Protein AF-A0A8S0UG63-F1 (afdb_monomer_lite)

InterPro domains:
  IPR001371 Glycoside hydrolase, family 14B, plant [PR00842] (146-155)
  IPR001371 Glycoside hydrolase, family 14B, plant [PR00842] (302-312)
  IPR001554 Glycoside hydrolase, family 14 [PF01373] (68-333)
  IPR001554 Glycoside hydrolase, family 14 [PR00750] (48-62)
  IPR001554 Glycoside hydrolase, family 14 [PR00750] (228-247)
  IPR001554 Glycoside hydrolase, family 14 [PR00750] (264-280)
  IPR001554 Glycoside hydrolase, family 14 [PR00750] (281-292)
  IPR001554 Glycoside hydrolase, family 14 [PR00750] (299-322)
  IPR001554 Glycoside hydrolase, family 14 [PTHR31352] (7-323)
  IPR017853 Glycoside hydrolase superfamily [SSF51445] (10-324)
  IPR018238 Glycoside hydrolase, family 14, conserved site [PS00506] (74-82)
  IPR018238 Glycoside hydrolase, family 14, conserved site [PS00679] (156-166)

Radius of gyration: 21.29 Å; chains: 1; bounding box: 76×43×54 Å

Secondary structure (DSSP, 8-state):
---------GGG----EEEPPTTSS-TTS----HHHHHHHHHHHHHTT--EEE---BHHHHTTTSS-SB-SB-S-BSSSTT--S-BPSPHHHHHHHHH-GGGEEE-TT--EEEEEE-GGGTTSTTBTTB-HHHHHB-S----SSTTS--EEEE--SGGGBSS---S-GGGT--TT------B-SHHHHHHHHHHHHHTT-TT--S-SSS--TT--GGGSTTTSTT-GGGSHHHHHHHHHHHHHHHHHHHHHHHHHHHHTTTSS-EEEEEE----TTTTSTT-HHHHHHT---BTTB-SSHHHHHHHHHTT-EEEE--TT--GGGSPTT--TTHHHHS-S--

Organism: NCBI:txid158383

Sequence (341 aa):
MASKTGSTNIANYVPLYVMLQLGVVTRENQFPDQEKLEKQLEVLKASGVDGVMVDVWWGIVEAKGPEQAIMSFHQCGGNVGDAVYIPIPDWVLAVGEEDPDIFYTNRSGTRDKEYLSLGVDNLPLIGGRTAVQSKYVRHFESGKPGTVVDIEVGLGPAGELRYPSYPETQGWVFPGIGEFQCYDNYLRLDFKVAATKAGHPEWDLPDDAGTYNDNPEKTGFFKSNGTYQTEKGKFFLTWYSNKLIYHGDQILEEANKVFLGCKVKIAAKVSGIHWWYKDESHASELTSGYYNLVGRDGYRPIARMLSRHYGTLNFKCLEMRDSVCIKGQDPQHHYEHPIIG

Structure (mmCIF, N/CA/C/O backbone):
data_AF-A0A8S0UG63-F1
#
_entry.id   AF-A0A8S0UG63-F1
#
loop_
_atom_site.group_PDB
_atom_site.id
_atom_site.type_symbol
_atom_site.label_atom_id
_atom_site.label_alt_id
_atom_site.label_comp_id
_atom_site.label_asym_id
_atom_site.label_entity_id
_atom_site.label_seq_id
_atom_site.pdbx_PDB_ins_code
_atom_site.Cartn_x
_atom_site.Cartn_y
_atom_site.Cartn_z
_atom_site.occupancy
_atom_site.B_iso_or_equiv
_atom_site.auth_seq_id
_atom_site.auth_comp_id
_atom_site.auth_asym_id
_atom_site.auth_atom_id
_atom_site.pdbx_PDB_model_num
ATOM 1 N N . MET A 1 1 ? -52.362 -26.660 6.528 1.00 38.19 1 MET A N 1
ATOM 2 C CA . MET A 1 1 ? -51.388 -25.549 6.531 1.00 38.19 1 MET A CA 1
ATOM 3 C C . MET A 1 1 ? -50.089 -26.091 7.102 1.00 38.19 1 MET A C 1
ATOM 5 O O . MET A 1 1 ? -50.047 -26.377 8.288 1.00 38.19 1 MET A O 1
ATOM 9 N N . ALA A 1 2 ? -49.089 -26.362 6.263 1.00 36.44 2 ALA A N 1
ATOM 10 C CA . ALA A 1 2 ? -47.790 -26.834 6.736 1.00 36.44 2 ALA A CA 1
ATOM 11 C C . ALA A 1 2 ? -46.954 -25.620 7.163 1.00 36.44 2 ALA A C 1
ATOM 13 O O . ALA A 1 2 ? -46.688 -24.738 6.345 1.00 36.44 2 ALA A O 1
ATOM 14 N N . SER A 1 3 ? -46.576 -25.558 8.440 1.00 43.59 3 SER A N 1
ATOM 15 C CA . SER A 1 3 ? -45.641 -24.563 8.957 1.00 43.59 3 SER A CA 1
ATOM 16 C C . SER A 1 3 ? -44.263 -24.809 8.344 1.00 43.59 3 SER A C 1
ATOM 18 O O . SER A 1 3 ? -43.582 -25.772 8.694 1.00 43.59 3 SER A O 1
ATOM 20 N N . LYS A 1 4 ? -43.829 -23.939 7.428 1.00 46.75 4 LYS A N 1
ATOM 21 C CA . LYS A 1 4 ? -42.419 -23.863 7.031 1.00 46.75 4 LYS A CA 1
ATOM 22 C C . LYS A 1 4 ? -41.640 -23.169 8.149 1.00 46.75 4 LYS A C 1
ATOM 24 O O . LYS A 1 4 ? -41.304 -21.997 8.042 1.00 46.75 4 LYS A O 1
ATOM 29 N N . THR A 1 5 ? -41.348 -23.888 9.226 1.00 52.44 5 THR A N 1
ATOM 30 C CA . THR A 1 5 ? -40.246 -23.528 10.123 1.00 52.44 5 THR A CA 1
ATOM 31 C C . THR A 1 5 ? -38.957 -23.980 9.445 1.00 52.44 5 THR A C 1
ATOM 33 O O . THR A 1 5 ? -38.421 -25.044 9.742 1.00 52.44 5 THR A O 1
ATOM 36 N N . GLY A 1 6 ? -38.510 -23.223 8.441 1.00 52.66 6 GLY A N 1
ATOM 37 C CA . GLY A 1 6 ? -37.174 -23.407 7.892 1.00 52.66 6 GLY A CA 1
ATOM 38 C C . GLY A 1 6 ? -36.182 -22.923 8.938 1.00 52.66 6 GLY A C 1
ATOM 39 O O . GLY A 1 6 ? -36.035 -21.717 9.104 1.00 52.66 6 GLY A O 1
ATOM 40 N N . SER A 1 7 ? -35.542 -23.834 9.675 1.00 59.16 7 SER A N 1
ATOM 41 C CA . SER A 1 7 ? -34.384 -23.459 10.481 1.00 59.16 7 SER A CA 1
ATOM 42 C C . SER A 1 7 ? -33.297 -23.009 9.510 1.00 59.16 7 SER A C 1
ATOM 44 O O . SER A 1 7 ? -32.717 -23.831 8.795 1.00 59.16 7 SER A O 1
ATOM 46 N N . THR A 1 8 ? -33.059 -21.707 9.422 1.00 63.75 8 THR A N 1
ATOM 47 C CA . THR A 1 8 ? -31.893 -21.170 8.731 1.00 63.75 8 THR A CA 1
ATOM 48 C C . THR A 1 8 ? -30.655 -21.788 9.370 1.00 63.75 8 THR A C 1
ATOM 50 O O . THR A 1 8 ? -30.453 -21.699 10.580 1.00 63.75 8 THR A O 1
ATOM 53 N N . ASN A 1 9 ? -29.864 -22.500 8.567 1.00 78.00 9 ASN A N 1
ATOM 54 C CA . ASN A 1 9 ? -28.628 -23.107 9.035 1.00 78.00 9 ASN A CA 1
ATOM 55 C C . ASN A 1 9 ? -27.686 -21.985 9.487 1.00 78.00 9 ASN A C 1
ATOM 57 O O . ASN A 1 9 ? -27.310 -21.146 8.670 1.00 78.00 9 ASN A O 1
ATOM 61 N N . ILE A 1 10 ? -27.306 -21.978 10.767 1.00 83.81 10 ILE A N 1
ATOM 62 C CA . ILE A 1 10 ? -26.379 -20.987 11.331 1.00 83.81 10 ILE A CA 1
ATOM 63 C C . ILE A 1 10 ? -25.029 -20.975 10.602 1.00 83.81 10 ILE A C 1
ATOM 65 O O . ILE A 1 10 ? -24.361 -19.951 10.577 1.00 83.81 10 ILE A O 1
ATOM 69 N N . ALA A 1 11 ? -24.658 -22.076 9.938 1.00 84.38 11 ALA A N 1
ATOM 70 C CA . ALA A 1 11 ? -23.458 -22.146 9.108 1.00 84.38 11 ALA A CA 1
ATOM 71 C C . ALA A 1 11 ? -23.493 -21.214 7.880 1.00 84.38 11 ALA A C 1
ATOM 73 O O . ALA A 1 11 ? -22.440 -20.905 7.338 1.00 84.38 11 ALA A O 1
ATOM 74 N N . ASN A 1 12 ? -24.676 -20.760 7.448 1.00 89.31 12 ASN A N 1
ATOM 75 C CA . ASN A 1 12 ? -24.825 -19.800 6.348 1.00 89.31 12 ASN A CA 1
ATOM 76 C C . ASN A 1 12 ? -24.825 -18.339 6.831 1.00 89.31 12 ASN A C 1
ATOM 78 O O . ASN A 1 12 ? -25.001 -17.432 6.020 1.00 89.31 12 ASN A O 1
ATOM 82 N N . TYR A 1 13 ? -24.706 -18.100 8.140 1.00 89.81 13 TYR A N 1
ATOM 83 C CA . TYR A 1 13 ? -24.657 -16.752 8.687 1.00 89.81 13 TYR A CA 1
ATOM 84 C C . TYR A 1 13 ? -23.322 -16.089 8.340 1.00 89.81 13 TYR A C 1
ATOM 86 O O . TYR A 1 13 ? -22.260 -16.632 8.645 1.00 89.81 13 TYR A O 1
ATOM 94 N N . VAL A 1 14 ? -23.384 -14.902 7.740 1.00 89.75 14 VAL A N 1
ATOM 95 C CA . VAL A 1 14 ? -22.216 -14.052 7.493 1.00 89.75 14 VAL A CA 1
ATOM 96 C C . VAL A 1 14 ? -22.370 -12.815 8.372 1.00 89.75 14 VAL A C 1
ATOM 98 O O . VAL A 1 14 ? -23.358 -12.099 8.196 1.00 89.75 14 VAL A O 1
ATOM 101 N N . PRO A 1 15 ? -21.454 -12.571 9.326 1.00 88.81 15 PRO A N 1
ATOM 102 C CA . PRO A 1 15 ? -21.574 -11.431 10.219 1.00 88.81 15 PRO A CA 1
ATOM 103 C C . PRO A 1 15 ? -21.407 -10.113 9.455 1.00 88.81 15 PRO A C 1
ATOM 105 O O . PRO A 1 15 ? -20.564 -10.001 8.563 1.00 88.81 15 PRO A O 1
ATOM 108 N N . LEU A 1 16 ? -22.204 -9.114 9.828 1.00 89.62 16 LEU A N 1
ATOM 109 C CA . LEU A 1 16 ? -22.204 -7.778 9.248 1.00 89.62 16 LEU A CA 1
ATOM 110 C C . LEU A 1 16 ? -21.667 -6.766 10.262 1.00 89.62 16 LEU A C 1
ATOM 112 O O . LEU A 1 16 ? -22.238 -6.573 11.337 1.00 89.62 16 LEU A O 1
ATOM 116 N N . TYR A 1 17 ? -20.599 -6.073 9.875 1.00 88.19 17 TYR A N 1
ATOM 117 C CA . TYR A 1 17 ? -19.984 -4.998 10.650 1.00 88.19 17 TYR A CA 1
ATOM 118 C C . TYR A 1 17 ? -20.132 -3.664 9.918 1.00 88.19 17 TYR A C 1
ATOM 120 O O . TYR A 1 17 ? -20.158 -3.625 8.689 1.00 88.19 17 TYR A O 1
ATOM 128 N N . VAL A 1 18 ? -20.211 -2.565 10.671 1.00 89.31 18 VAL A N 1
ATOM 129 C CA . VAL A 1 18 ? -20.314 -1.203 10.121 1.00 89.31 18 VAL A CA 1
ATOM 130 C C . VAL A 1 18 ? -19.099 -0.375 10.537 1.00 89.31 18 VAL A C 1
ATOM 132 O O . VAL A 1 18 ? -18.757 -0.325 11.717 1.00 89.31 18 VAL A O 1
ATOM 135 N N . MET A 1 19 ? -18.439 0.281 9.580 1.00 87.75 19 MET A N 1
ATOM 136 C CA . MET A 1 19 ? -17.362 1.229 9.885 1.00 87.75 19 MET A CA 1
ATOM 137 C C . MET A 1 19 ? -17.936 2.466 10.582 1.00 87.75 19 MET A C 1
ATOM 139 O O . MET A 1 19 ? -18.918 3.049 10.117 1.00 87.75 19 MET A O 1
ATOM 143 N N . LEU A 1 20 ? -17.332 2.865 11.701 1.00 90.06 20 LEU A N 1
ATOM 144 C CA . LEU A 1 20 ? -17.652 4.133 12.347 1.00 90.06 20 LEU A CA 1
ATOM 145 C C . LEU A 1 20 ? -17.188 5.310 11.485 1.00 90.06 20 LEU A C 1
ATOM 147 O O . LEU A 1 20 ? -16.321 5.184 10.623 1.00 90.06 20 LEU A O 1
ATOM 151 N N . GLN A 1 21 ? -17.773 6.479 11.737 1.00 87.50 21 GLN A N 1
ATOM 152 C CA . GLN A 1 21 ? -17.369 7.704 11.062 1.00 87.50 21 GLN A CA 1
ATOM 153 C C . GLN A 1 21 ? -15.899 8.036 11.376 1.00 87.50 21 GLN A C 1
ATOM 155 O O . GLN A 1 21 ? -15.480 7.996 12.537 1.00 87.50 21 GLN A O 1
ATOM 160 N N . LEU A 1 22 ? -15.139 8.427 10.348 1.00 85.19 22 LEU A N 1
ATOM 161 C CA . LEU A 1 22 ? -13.797 8.982 10.523 1.00 85.19 22 LEU A CA 1
ATOM 162 C C . LEU A 1 22 ? -13.838 10.182 11.481 1.00 85.19 22 LEU A C 1
ATOM 164 O O . LEU A 1 22 ? -14.720 11.037 11.384 1.00 85.19 22 LEU A O 1
ATOM 168 N N . GLY A 1 23 ? -12.880 10.244 12.407 1.00 84.94 23 GLY A N 1
ATOM 169 C CA . GLY A 1 23 ? -12.807 11.308 13.412 1.00 84.94 23 GLY A CA 1
ATOM 170 C C . GLY A 1 23 ? -13.775 11.164 14.590 1.00 84.94 23 GLY A C 1
ATOM 171 O O . GLY A 1 23 ? -13.974 12.138 15.311 1.00 84.94 23 GLY A O 1
ATOM 172 N N . VAL A 1 24 ? -14.357 9.974 14.819 1.00 89.44 24 VAL A N 1
ATOM 173 C CA . VAL A 1 24 ? -15.119 9.682 16.053 1.00 89.44 24 VAL A CA 1
ATOM 174 C C . VAL A 1 24 ? -14.309 10.005 17.316 1.00 89.44 24 VAL A C 1
ATOM 176 O O . VAL A 1 24 ? -14.855 10.517 18.288 1.00 89.44 24 VAL A O 1
ATOM 179 N N . VAL A 1 25 ? -12.993 9.779 17.267 1.00 89.25 25 VAL A N 1
ATOM 180 C CA . VAL A 1 25 ? -12.012 10.383 18.173 1.00 89.25 25 VAL A CA 1
ATOM 181 C C . VAL A 1 25 ? -11.251 11.445 17.382 1.00 89.25 25 VAL A C 1
ATOM 183 O O . VAL A 1 25 ? -10.757 11.165 16.287 1.00 89.25 25 VAL A O 1
ATOM 186 N N . THR A 1 26 ? -11.180 12.669 17.908 1.00 89.62 26 THR A N 1
ATOM 187 C CA . THR A 1 26 ? -10.515 13.791 17.228 1.00 89.62 26 THR A CA 1
ATOM 188 C C . THR A 1 26 ? -8.996 13.674 17.303 1.00 89.62 26 THR A C 1
ATOM 190 O O . THR A 1 26 ? -8.451 12.946 18.135 1.00 89.62 26 THR A O 1
ATOM 193 N N . ARG A 1 27 ? -8.294 14.462 16.479 1.00 87.31 27 ARG A N 1
ATOM 194 C CA . ARG A 1 27 ? -6.826 14.555 16.492 1.00 87.31 27 ARG A CA 1
ATOM 195 C C . ARG A 1 27 ? -6.266 14.900 17.879 1.00 87.31 27 ARG A C 1
ATOM 197 O O . ARG A 1 27 ? -5.204 14.417 18.251 1.00 87.31 27 ARG A O 1
ATOM 204 N N . GLU A 1 28 ? -6.993 15.688 18.667 1.00 88.75 28 GLU A N 1
ATOM 205 C CA . GLU A 1 28 ? -6.638 16.087 20.037 1.00 88.75 28 GLU A CA 1
ATOM 206 C C . GLU A 1 28 ? -6.956 15.002 21.085 1.00 88.75 28 GLU A C 1
ATOM 208 O O . GLU A 1 28 ? -6.957 15.275 22.291 1.00 88.75 28 GLU A O 1
ATOM 213 N N . ASN A 1 29 ? -7.240 13.776 20.632 1.00 89.25 29 ASN A N 1
ATOM 214 C CA . ASN A 1 29 ? -7.622 12.628 21.447 1.00 89.25 29 ASN A CA 1
ATOM 215 C C . ASN A 1 29 ? -8.858 12.908 22.323 1.00 89.25 29 ASN A C 1
ATOM 217 O O . ASN A 1 29 ? -8.898 12.570 23.507 1.00 89.25 29 ASN A O 1
ATOM 221 N N . GLN A 1 30 ? -9.853 13.591 21.750 1.00 91.88 30 GLN A N 1
ATOM 222 C CA . GLN A 1 30 ? -11.143 13.848 22.390 1.00 91.88 30 GLN A CA 1
ATOM 223 C C . GLN A 1 30 ? -12.218 12.960 21.772 1.00 91.88 30 GLN A C 1
ATOM 225 O O . GLN A 1 30 ? -12.196 12.708 20.570 1.00 91.88 30 GLN A O 1
ATOM 230 N N . PHE A 1 31 ? -13.193 12.536 22.577 1.00 92.06 31 PHE A N 1
ATOM 231 C CA . PHE A 1 31 ? -14.365 11.799 22.103 1.00 92.06 31 PHE A CA 1
ATOM 232 C C . PHE A 1 31 ? -15.627 12.676 22.228 1.00 92.06 31 PHE A C 1
ATOM 234 O O . PHE A 1 31 ? -16.321 12.608 23.251 1.00 92.06 31 PHE A O 1
ATOM 241 N N . PRO A 1 32 ? -15.881 13.563 21.244 1.00 90.62 32 PRO A N 1
ATOM 242 C CA . PRO A 1 32 ? -17.047 14.439 21.226 1.00 90.62 32 PRO A CA 1
ATOM 243 C C . PRO A 1 32 ? -18.321 13.674 20.844 1.00 90.62 32 PRO A C 1
ATOM 245 O O . PRO A 1 32 ? -18.273 12.525 20.416 1.00 90.62 32 PRO A O 1
ATOM 248 N N . ASP A 1 33 ? -19.474 14.335 20.982 1.00 91.25 33 ASP A N 1
ATOM 249 C CA . ASP A 1 33 ? -20.772 13.853 20.488 1.00 91.25 33 ASP A CA 1
ATOM 250 C C . ASP A 1 33 ? -21.158 12.428 20.947 1.00 91.25 33 ASP A C 1
ATOM 252 O O . ASP A 1 33 ? -21.834 11.691 20.226 1.00 91.25 33 ASP A O 1
ATOM 256 N N . GLN A 1 34 ? -20.776 12.043 22.171 1.00 93.88 34 GLN A N 1
ATOM 257 C CA . GLN A 1 34 ? -20.994 10.690 22.711 1.00 93.88 34 GLN A CA 1
ATOM 258 C C . GLN A 1 34 ? -22.466 10.267 22.649 1.00 93.88 34 GLN A C 1
ATOM 260 O O . GLN A 1 34 ? -22.766 9.175 22.178 1.00 93.88 34 GLN A O 1
ATOM 265 N N . GLU A 1 35 ? -23.390 11.161 23.016 1.00 94.56 35 GLU A N 1
ATOM 266 C CA . GLU A 1 35 ? -24.836 10.896 22.950 1.00 94.56 35 GLU A CA 1
ATOM 267 C C . GLU A 1 35 ? -25.332 10.631 21.522 1.00 94.56 35 GLU A C 1
ATOM 269 O O . GLU A 1 35 ? -26.274 9.867 21.304 1.00 94.56 35 GLU A O 1
ATOM 274 N N . LYS A 1 36 ? -24.736 11.294 20.523 1.00 93.88 36 LYS A N 1
ATOM 275 C CA . LYS A 1 36 ? -25.089 11.086 19.117 1.00 93.88 36 LYS A CA 1
ATOM 276 C C . LYS A 1 36 ? -24.598 9.719 18.660 1.00 93.88 36 LYS A C 1
ATOM 278 O O . LYS A 1 36 ? -25.367 9.003 18.019 1.00 93.88 36 LYS A O 1
ATOM 283 N N . LEU A 1 37 ? -23.355 9.359 18.994 1.00 94.25 37 LEU A N 1
ATOM 284 C CA . LEU A 1 37 ? -22.821 8.043 18.656 1.00 94.25 37 LEU A CA 1
ATOM 285 C C . LEU A 1 37 ? -23.614 6.938 19.357 1.00 94.25 37 LEU A C 1
ATOM 287 O O . LEU A 1 37 ? -23.971 5.961 18.712 1.00 94.25 37 LEU A O 1
ATOM 291 N N . GLU A 1 38 ? -23.952 7.103 20.635 1.00 95.62 38 GLU A N 1
ATOM 292 C CA . GLU A 1 38 ? -24.756 6.137 21.390 1.00 95.62 38 GLU A CA 1
ATOM 293 C C . GLU A 1 38 ? -26.095 5.864 20.693 1.00 95.62 38 GLU A C 1
ATOM 295 O O . GLU A 1 38 ? -26.404 4.713 20.388 1.00 95.62 38 GLU A O 1
ATOM 300 N N . LYS A 1 39 ? -26.822 6.916 20.293 1.00 95.81 39 LYS A N 1
ATOM 301 C CA . LYS A 1 39 ? -28.064 6.777 19.510 1.00 95.81 39 LYS A CA 1
ATOM 302 C C . LYS A 1 39 ? -27.843 6.059 18.177 1.00 95.81 39 LYS A C 1
ATOM 304 O O . LYS A 1 39 ? -28.667 5.243 17.773 1.00 95.81 39 LYS A O 1
ATOM 309 N N . GLN A 1 40 ? -26.748 6.345 17.471 1.00 94.94 40 GLN A N 1
ATOM 310 C CA . GLN A 1 40 ? -26.416 5.645 16.224 1.00 94.94 40 GLN A CA 1
ATOM 311 C C . GLN A 1 40 ? -26.134 4.155 16.474 1.00 94.94 40 GLN A C 1
ATOM 313 O O . GLN A 1 40 ? -26.630 3.308 15.731 1.00 94.94 40 GLN A O 1
ATOM 318 N N . LEU A 1 41 ? -25.398 3.822 17.536 1.00 94.88 41 LEU A N 1
ATOM 319 C CA . LEU A 1 41 ? -25.087 2.445 17.922 1.00 94.88 41 LEU A CA 1
ATOM 320 C C . LEU A 1 41 ? -26.340 1.669 18.349 1.00 94.88 41 LEU A C 1
ATOM 322 O O . LEU A 1 41 ? -26.480 0.504 17.980 1.00 94.88 41 LEU A O 1
ATOM 326 N N . GLU A 1 42 ? -27.276 2.302 19.060 1.00 96.00 42 GLU A N 1
ATOM 327 C CA . GLU A 1 42 ? -28.576 1.708 19.395 1.00 96.00 42 GLU A CA 1
ATOM 328 C C . GLU A 1 42 ? -29.371 1.342 18.136 1.00 96.00 42 GLU A C 1
ATOM 330 O O . GLU A 1 42 ? -29.908 0.236 18.038 1.00 96.00 42 GLU A O 1
ATOM 335 N N . VAL A 1 43 ? -29.395 2.232 17.137 1.00 96.56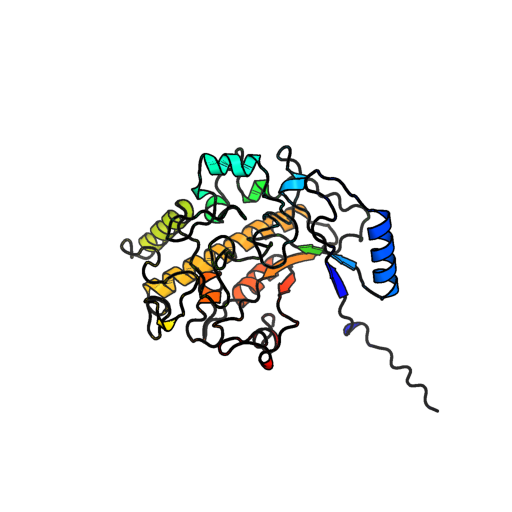 43 VAL A N 1
ATOM 336 C CA . VAL A 1 43 ? -30.053 1.978 15.845 1.00 96.56 43 VAL A CA 1
ATOM 337 C C . VAL A 1 43 ? -29.384 0.822 15.096 1.00 96.56 43 VAL A C 1
ATOM 339 O O . VAL A 1 43 ? -30.081 -0.066 14.595 1.00 96.56 43 VAL A O 1
ATOM 342 N N . LEU A 1 44 ? -28.048 0.786 15.042 1.00 94.50 44 LEU A N 1
ATOM 343 C CA . LEU A 1 44 ? -27.309 -0.321 14.421 1.00 94.50 44 LEU A CA 1
ATOM 344 C C . LEU A 1 44 ? -27.606 -1.646 15.130 1.00 94.50 44 LEU A C 1
ATOM 346 O O . LEU A 1 44 ? -27.901 -2.650 14.476 1.00 94.50 44 LEU A O 1
ATOM 350 N N . LYS A 1 45 ? -27.617 -1.639 16.467 1.00 93.19 45 LYS A N 1
ATOM 351 C CA . LYS A 1 45 ? -27.917 -2.827 17.265 1.00 93.19 45 LYS A CA 1
ATOM 352 C C . LYS A 1 45 ? -29.339 -3.329 17.027 1.00 93.19 45 LYS A C 1
ATOM 354 O O . LYS A 1 45 ? -29.533 -4.531 16.851 1.00 93.19 45 LYS A O 1
ATOM 359 N N . ALA A 1 46 ? -30.318 -2.426 16.984 1.00 95.56 46 ALA A N 1
ATOM 360 C CA . ALA A 1 46 ? -31.711 -2.756 16.687 1.00 95.56 46 ALA A CA 1
ATOM 361 C C . ALA A 1 46 ? -31.905 -3.296 15.258 1.00 95.56 46 ALA A C 1
ATOM 363 O O . ALA A 1 46 ? -32.831 -4.069 15.018 1.00 95.56 46 ALA A O 1
ATOM 364 N N . SER A 1 47 ? -31.016 -2.935 14.328 1.00 95.12 47 SER A N 1
ATOM 365 C CA . SER A 1 47 ? -31.035 -3.397 12.933 1.00 95.12 47 SER A CA 1
ATOM 366 C C . SER A 1 47 ? -30.390 -4.775 12.726 1.00 95.12 47 SER A C 1
ATOM 368 O O . SER A 1 47 ? -30.398 -5.286 11.610 1.00 95.12 47 SER A O 1
ATOM 370 N N . GLY A 1 48 ? -29.844 -5.391 13.782 1.00 93.50 48 GLY A N 1
ATOM 371 C CA . GLY A 1 48 ? -29.225 -6.717 13.717 1.00 93.50 48 GLY A CA 1
ATOM 372 C C . GLY A 1 48 ? -27.756 -6.724 13.284 1.00 93.50 48 GLY A C 1
ATOM 373 O O . GLY A 1 48 ? -27.250 -7.783 12.939 1.00 93.50 48 GLY A O 1
ATOM 374 N N . VAL A 1 49 ? -27.073 -5.574 13.311 1.00 92.81 49 VAL A N 1
ATOM 375 C CA . VAL A 1 49 ? -25.624 -5.483 13.058 1.00 92.81 49 VAL A CA 1
ATOM 376 C C . VAL A 1 49 ? -24.846 -6.210 14.167 1.00 92.81 49 VAL A C 1
ATOM 378 O O . VAL A 1 49 ? -25.164 -6.067 15.354 1.00 92.81 49 VAL A O 1
ATOM 381 N N . ASP A 1 50 ? -23.816 -6.975 13.791 1.00 91.06 50 ASP A N 1
ATOM 382 C CA . ASP A 1 50 ? -23.008 -7.777 14.721 1.00 91.06 50 ASP A CA 1
ATOM 383 C C . ASP A 1 50 ? -21.998 -6.938 15.507 1.00 91.06 50 ASP A C 1
ATOM 385 O O . ASP A 1 50 ? -21.730 -7.219 16.677 1.00 91.06 50 ASP A O 1
ATOM 389 N N . GLY A 1 51 ? -21.451 -5.895 14.882 1.00 90.81 51 GLY A N 1
ATOM 390 C CA . GLY A 1 51 ? -20.475 -5.013 15.509 1.00 90.81 51 GLY A CA 1
ATOM 391 C C . GLY A 1 51 ? -20.068 -3.826 14.643 1.00 90.81 51 GLY A C 1
ATOM 392 O O . GLY A 1 51 ? -20.664 -3.539 13.605 1.00 90.81 51 GLY A O 1
ATOM 393 N N . VAL A 1 52 ? -19.024 -3.132 15.085 1.00 91.81 52 VAL A N 1
ATOM 394 C CA . VAL A 1 52 ? -18.480 -1.957 14.400 1.00 91.81 52 VAL A CA 1
ATOM 395 C C . VAL A 1 52 ? -16.973 -2.083 14.210 1.00 91.81 52 VAL A C 1
ATOM 397 O O . VAL A 1 52 ? -16.312 -2.794 14.965 1.00 91.81 52 VAL A O 1
ATOM 400 N N . MET A 1 53 ? -16.446 -1.384 13.210 1.00 87.19 53 MET A N 1
ATOM 401 C CA . MET A 1 53 ? -15.012 -1.245 12.946 1.00 87.19 53 MET A CA 1
ATOM 402 C C . MET A 1 53 ? -14.602 0.214 13.159 1.00 87.19 53 MET A C 1
ATOM 404 O O . MET A 1 53 ? -15.349 1.122 12.792 1.00 87.19 53 MET A O 1
ATOM 408 N N . VAL A 1 54 ? -13.436 0.444 13.762 1.00 88.06 54 VAL A N 1
ATOM 409 C CA . VAL A 1 54 ? -12.911 1.785 14.045 1.00 88.06 54 VAL A CA 1
ATOM 410 C C . VAL A 1 54 ? -11.396 1.807 13.897 1.00 88.06 54 VAL A C 1
ATOM 412 O O . VAL A 1 54 ? -10.718 0.878 14.335 1.00 88.06 54 VAL A O 1
ATOM 415 N N . ASP A 1 55 ? -10.875 2.879 13.310 1.00 84.81 55 ASP A N 1
ATOM 416 C CA . ASP A 1 55 ? -9.441 3.126 13.234 1.00 84.81 55 ASP A CA 1
ATOM 417 C C . ASP A 1 55 ? -8.856 3.537 14.586 1.00 84.81 55 ASP A C 1
ATOM 419 O O . ASP A 1 55 ? -9.369 4.422 15.278 1.00 84.81 55 ASP A O 1
ATOM 423 N N . VAL A 1 56 ? -7.720 2.929 14.927 1.00 85.94 56 VAL A N 1
ATOM 424 C CA . VAL A 1 56 ? -6.889 3.319 16.070 1.00 85.94 56 VAL A CA 1
ATOM 425 C C . VAL A 1 56 ? -5.649 4.015 15.514 1.00 85.94 56 VAL A C 1
ATOM 427 O O . VAL A 1 56 ? -4.647 3.372 15.193 1.00 85.94 56 VAL A O 1
ATOM 430 N N . TRP A 1 57 ? -5.764 5.336 15.342 1.00 85.69 57 TRP A N 1
ATOM 431 C CA . TRP A 1 57 ? -4.803 6.180 14.624 1.00 85.69 57 TRP A CA 1
ATOM 432 C C . TRP A 1 57 ? -3.473 6.363 15.354 1.00 85.69 57 TRP A C 1
ATOM 434 O O . TRP A 1 57 ? -3.435 6.848 16.489 1.00 85.69 57 TRP A O 1
ATOM 444 N N . TRP A 1 58 ? -2.367 6.102 14.649 1.00 84.75 58 TRP A N 1
ATOM 445 C CA . TRP A 1 58 ? -1.015 6.317 15.171 1.00 84.75 58 TRP A CA 1
ATOM 446 C C . TRP A 1 58 ? -0.779 7.756 15.624 1.00 84.75 58 TRP A C 1
ATOM 448 O O . TRP A 1 58 ? -0.330 7.991 16.747 1.00 84.75 58 TRP A O 1
ATOM 458 N N . GLY A 1 59 ? -1.150 8.716 14.774 1.00 82.75 59 GLY A N 1
ATOM 459 C CA . GLY A 1 59 ? -0.978 10.143 15.037 1.00 82.75 59 GLY A CA 1
ATOM 460 C C . GLY A 1 59 ? -1.778 10.682 16.221 1.00 82.75 59 GLY A C 1
ATOM 461 O O . GLY A 1 59 ? -1.497 11.790 16.660 1.00 82.75 59 GLY A O 1
ATOM 462 N N . ILE A 1 60 ? -2.747 9.922 16.747 1.00 83.56 60 ILE A N 1
ATOM 463 C CA . ILE A 1 60 ? -3.491 10.272 17.966 1.00 83.56 60 ILE A CA 1
ATOM 464 C C . ILE A 1 60 ? -2.844 9.604 19.182 1.00 83.56 60 ILE A C 1
ATOM 466 O O . ILE A 1 60 ? -2.559 10.269 20.178 1.00 83.56 60 ILE A O 1
ATOM 470 N N . VAL A 1 61 ? -2.601 8.294 19.101 1.00 82.94 61 VAL A N 1
ATOM 471 C CA . VAL A 1 61 ? -2.162 7.480 20.243 1.00 82.94 61 VAL A CA 1
ATOM 472 C C . VAL A 1 61 ? -0.715 7.781 20.651 1.00 82.94 61 VAL A C 1
ATOM 474 O O . VAL A 1 61 ? -0.443 7.943 21.837 1.00 82.94 61 VAL A O 1
ATOM 477 N N . GLU A 1 62 ? 0.205 7.929 19.692 1.00 78.75 62 GLU A N 1
ATOM 478 C CA . GLU A 1 62 ? 1.620 8.265 19.949 1.00 78.75 62 GLU A CA 1
ATOM 479 C C . GLU A 1 62 ? 1.962 9.722 19.590 1.00 78.75 62 GLU A C 1
ATOM 481 O O . GLU A 1 62 ? 3.119 10.062 19.326 1.00 78.75 62 GLU A O 1
ATOM 486 N N . ALA A 1 63 ? 0.969 10.619 19.609 1.00 76.94 63 ALA A N 1
ATOM 487 C CA . ALA A 1 63 ? 1.164 12.040 19.302 1.00 76.94 63 ALA A CA 1
ATOM 488 C C . ALA A 1 63 ? 2.251 12.698 20.174 1.00 76.94 63 ALA A C 1
ATOM 490 O O . ALA A 1 63 ? 2.983 13.575 19.718 1.00 76.94 63 ALA A O 1
ATOM 491 N N . LYS A 1 64 ? 2.352 12.277 21.443 1.00 74.62 64 LYS A N 1
ATOM 492 C CA . LYS A 1 64 ? 3.263 12.851 22.449 1.00 74.62 64 LYS A CA 1
ATOM 493 C C . LYS A 1 64 ? 4.588 12.096 22.591 1.00 74.62 64 LYS A C 1
ATOM 495 O O . LYS A 1 64 ? 5.451 12.554 23.337 1.00 74.62 64 LYS A O 1
ATOM 500 N N . GLY A 1 65 ? 4.750 10.968 21.902 1.00 62.88 65 GLY A N 1
ATOM 501 C CA . GLY A 1 65 ? 5.920 10.105 22.020 1.00 62.88 65 GLY A CA 1
ATOM 502 C C . GLY A 1 65 ? 5.574 8.611 21.994 1.00 62.88 65 GLY A C 1
ATOM 503 O O . GLY A 1 65 ? 4.402 8.249 21.910 1.00 62.88 65 GLY A O 1
ATOM 504 N N . PRO A 1 66 ? 6.598 7.743 22.034 1.00 60.19 66 PRO A N 1
ATOM 505 C CA . PRO A 1 66 ? 6.448 6.303 21.848 1.00 60.19 66 PRO A CA 1
ATOM 506 C C . PRO A 1 66 ? 5.902 5.599 23.101 1.00 60.19 66 PRO A C 1
ATOM 508 O O . PRO A 1 66 ? 6.622 5.494 24.094 1.00 60.19 66 PRO A O 1
ATOM 511 N N . GLU A 1 67 ? 4.666 5.091 23.072 1.00 53.78 67 GLU A N 1
ATOM 512 C CA . GLU A 1 67 ? 4.001 4.558 24.276 1.00 53.78 67 GLU A CA 1
ATOM 513 C C . GLU A 1 67 ? 3.074 3.334 24.059 1.00 53.78 67 GLU A C 1
ATOM 515 O O . GLU A 1 67 ? 2.947 2.554 25.006 1.00 53.78 67 GLU A O 1
ATOM 520 N N . GLN A 1 68 ? 2.440 3.093 22.889 1.00 48.94 68 GLN A N 1
ATOM 521 C CA . GLN A 1 68 ? 1.368 2.060 22.767 1.00 48.94 68 GLN A CA 1
ATOM 522 C C . GLN A 1 68 ? 1.305 1.268 21.437 1.00 48.94 68 GLN A C 1
ATOM 524 O O . GLN A 1 68 ? 1.944 1.615 20.449 1.00 48.94 68 GLN A O 1
ATOM 529 N N . ALA A 1 69 ? 0.536 0.166 21.422 1.00 51.69 69 ALA A N 1
ATOM 530 C CA . ALA A 1 69 ? 0.254 -0.646 20.232 1.00 51.69 69 ALA A CA 1
ATOM 531 C C . ALA A 1 69 ? -0.872 -0.015 19.402 1.00 51.69 69 ALA A C 1
ATOM 533 O O . ALA A 1 69 ? -1.910 0.375 19.934 1.00 51.69 69 ALA A O 1
ATOM 534 N N . ILE A 1 70 ? -0.667 0.070 18.094 1.00 57.44 70 ILE A N 1
ATOM 535 C CA . ILE A 1 70 ? -1.479 0.858 17.158 1.00 57.44 70 ILE A CA 1
ATOM 536 C C . ILE A 1 70 ? -1.737 0.016 15.922 1.00 57.44 70 ILE A C 1
ATOM 538 O O . ILE A 1 70 ? -0.947 -0.865 15.637 1.00 57.44 70 ILE A O 1
ATOM 542 N N . MET A 1 71 ? -2.821 0.251 15.188 1.00 69.25 71 MET A N 1
ATOM 543 C CA . MET A 1 71 ? -3.140 -0.583 14.024 1.00 69.25 71 MET A CA 1
ATOM 544 C C . MET A 1 71 ? -3.365 0.229 12.742 1.00 69.25 71 MET A C 1
ATOM 546 O O . MET A 1 71 ? -3.145 -0.295 11.654 1.00 69.25 71 MET A O 1
ATOM 550 N N . SER A 1 72 ? -3.643 1.536 12.844 1.00 80.81 72 SER A N 1
ATOM 551 C CA . SER A 1 72 ? -3.681 2.461 11.701 1.00 80.81 72 SER A CA 1
ATOM 552 C C . SER A 1 72 ? -2.386 3.291 11.649 1.00 80.81 72 SER A C 1
ATOM 554 O O . SER A 1 72 ? -2.344 4.444 12.078 1.00 80.81 72 SER A O 1
ATOM 556 N N . PHE A 1 73 ? -1.302 2.689 11.136 1.00 82.38 73 PHE A N 1
ATOM 557 C CA . PHE A 1 73 ? 0.036 3.311 10.987 1.00 82.38 73 PHE A CA 1
ATOM 558 C C . PHE A 1 73 ? 0.176 4.257 9.789 1.00 82.38 73 PHE A C 1
ATOM 560 O O . PHE A 1 73 ? 1.279 4.488 9.297 1.00 82.38 73 PHE A O 1
ATOM 567 N N . HIS A 1 74 ? -0.947 4.753 9.294 1.00 85.69 74 HIS A N 1
ATOM 568 C CA . HIS A 1 74 ? -1.039 5.584 8.110 1.00 85.69 74 HIS A CA 1
ATOM 569 C C . HIS A 1 74 ? -1.776 6.876 8.450 1.00 85.69 74 HIS A C 1
ATOM 571 O O . HIS A 1 74 ? -2.488 6.955 9.455 1.00 85.69 74 HIS A O 1
ATOM 577 N N . GLN A 1 75 ? -1.589 7.888 7.615 1.00 88.69 75 GLN A N 1
ATOM 578 C CA . GLN A 1 75 ? -2.360 9.118 7.697 1.00 88.69 75 GLN A CA 1
ATOM 579 C C . GLN A 1 75 ? -3.812 8.889 7.237 1.00 88.69 75 GLN A C 1
ATOM 581 O O . GLN A 1 75 ? -4.056 8.243 6.225 1.00 88.69 75 GLN A O 1
ATOM 586 N N . CYS A 1 76 ? -4.769 9.484 7.951 1.00 85.19 76 CYS A N 1
ATOM 587 C CA . CYS A 1 76 ? -6.115 9.752 7.441 1.00 85.19 76 CYS A CA 1
ATOM 588 C C . CYS A 1 76 ? -6.089 11.074 6.669 1.00 85.19 76 CYS A C 1
ATOM 590 O O . CYS A 1 76 ? -5.610 12.077 7.208 1.00 85.19 76 CYS A O 1
ATOM 592 N N . GLY A 1 77 ? -6.630 11.112 5.454 1.00 78.50 77 GLY A N 1
ATOM 593 C CA . GLY A 1 77 ? -6.623 12.293 4.595 1.00 78.50 77 GLY A CA 1
ATOM 594 C C . GLY A 1 77 ? -5.695 12.120 3.397 1.00 78.50 77 GLY A C 1
ATOM 595 O O . GLY A 1 77 ? -4.569 11.648 3.534 1.00 78.50 77 GLY A O 1
ATOM 596 N N . GLY A 1 78 ? -6.148 12.566 2.224 1.00 73.88 78 GLY A N 1
ATOM 597 C CA . GLY A 1 78 ? -5.395 12.466 0.967 1.00 73.88 78 GLY A CA 1
ATOM 598 C C . GLY A 1 78 ? -5.826 11.309 0.063 1.00 73.88 78 GLY A C 1
ATOM 599 O O . GLY A 1 78 ? -5.391 11.272 -1.086 1.00 73.88 78 GLY A O 1
ATOM 600 N N . ASN A 1 79 ? -6.708 10.426 0.544 1.00 77.56 79 ASN A N 1
ATOM 601 C CA . ASN A 1 79 ? -7.379 9.411 -0.261 1.00 77.56 79 ASN A CA 1
ATOM 602 C C . ASN A 1 79 ? -8.864 9.757 -0.481 1.00 77.56 79 ASN A C 1
ATOM 604 O O . ASN A 1 79 ? -9.483 10.498 0.290 1.00 77.56 79 ASN A O 1
ATOM 608 N N . VAL A 1 80 ? -9.461 9.165 -1.521 1.00 72.38 80 VAL A N 1
ATOM 609 C CA . VAL A 1 80 ? -10.889 9.320 -1.835 1.00 72.38 80 VAL A CA 1
ATOM 610 C C . VAL A 1 80 ? -11.745 8.853 -0.655 1.00 72.38 80 VAL A C 1
ATOM 612 O O . VAL A 1 80 ? -11.698 7.689 -0.263 1.00 72.38 80 VAL A O 1
ATOM 615 N N . GLY A 1 81 ? -12.585 9.753 -0.137 1.00 70.25 81 GLY A N 1
ATOM 616 C CA . GLY A 1 81 ? -13.513 9.472 0.964 1.00 70.25 81 GLY A CA 1
ATOM 617 C C . GLY A 1 81 ? -13.030 9.920 2.345 1.00 70.25 81 GLY A C 1
ATOM 618 O O . GLY A 1 81 ? -13.830 9.922 3.283 1.00 70.25 81 GLY A O 1
ATOM 619 N N . ASP A 1 82 ? -11.782 10.374 2.474 1.00 76.12 82 ASP A N 1
ATOM 620 C CA . ASP A 1 82 ? -11.274 10.885 3.744 1.00 76.12 82 ASP A CA 1
ATOM 621 C C . ASP A 1 82 ? -11.833 12.283 4.038 1.00 76.12 82 ASP A C 1
ATOM 623 O O . ASP A 1 82 ? -11.557 13.258 3.340 1.00 76.12 82 ASP A O 1
ATOM 627 N N . ALA A 1 83 ? -12.620 12.395 5.109 1.00 77.50 83 ALA A N 1
ATOM 628 C CA . ALA A 1 83 ? -13.218 13.661 5.547 1.00 77.50 83 ALA A CA 1
ATOM 629 C C . ALA A 1 83 ? -12.406 14.379 6.642 1.00 77.50 83 ALA A C 1
ATOM 631 O O . ALA A 1 83 ? -12.742 15.498 7.032 1.00 77.50 83 ALA A O 1
ATOM 632 N N . VAL A 1 84 ? -11.372 13.724 7.176 1.00 81.69 84 VAL A N 1
ATOM 633 C CA . VAL A 1 84 ? -10.582 14.185 8.324 1.00 81.69 84 VAL A CA 1
ATOM 634 C C . VAL A 1 84 ? -9.099 14.036 8.002 1.00 81.69 84 VAL A C 1
ATOM 636 O O . VAL A 1 84 ? -8.708 13.094 7.320 1.00 81.69 84 VAL A O 1
ATOM 639 N N . TYR A 1 85 ? -8.282 14.965 8.504 1.00 86.75 85 TYR A N 1
ATOM 640 C CA . TYR A 1 85 ? -6.829 14.929 8.371 1.00 86.75 85 TYR A CA 1
ATOM 641 C C . TYR A 1 85 ? -6.166 14.549 9.702 1.00 86.75 85 TYR A C 1
ATOM 643 O O . TYR A 1 85 ? -6.177 15.333 10.656 1.00 86.75 85 TYR A O 1
ATOM 651 N N . ILE A 1 86 ? -5.590 13.349 9.763 1.00 86.94 86 ILE A N 1
ATOM 652 C CA . ILE A 1 86 ? -4.822 12.830 10.902 1.00 86.94 86 ILE A CA 1
ATOM 653 C C . ILE A 1 86 ? -3.500 12.296 10.337 1.00 86.94 86 ILE A C 1
ATOM 655 O O . ILE A 1 86 ? -3.492 11.181 9.824 1.00 86.94 86 ILE A O 1
ATOM 659 N N . PRO A 1 87 ? -2.397 13.065 10.381 1.00 90.69 87 PRO A N 1
ATOM 660 C CA . PRO A 1 87 ? -1.105 12.590 9.894 1.00 90.69 87 PRO A CA 1
ATOM 661 C C . PRO A 1 87 ? -0.538 11.479 10.791 1.00 90.69 87 PRO A C 1
ATOM 663 O O . PRO A 1 87 ? -1.024 11.254 11.902 1.00 90.69 87 PRO A O 1
ATOM 666 N N . ILE A 1 88 ? 0.534 10.817 10.348 1.00 90.19 88 ILE A N 1
ATOM 667 C CA . ILE A 1 88 ? 1.394 10.040 11.260 1.00 90.19 88 ILE A CA 1
ATOM 668 C C . ILE A 1 88 ? 2.022 10.977 12.321 1.00 90.19 88 ILE A C 1
ATOM 670 O O . ILE A 1 88 ? 2.007 12.196 12.126 1.00 90.19 88 ILE A O 1
ATOM 674 N N . PRO A 1 89 ? 2.562 10.471 13.449 1.00 89.81 89 PRO A N 1
ATOM 675 C CA . PRO A 1 89 ? 3.028 11.333 14.532 1.00 89.81 89 PRO A CA 1
ATOM 676 C C . PRO A 1 89 ? 4.034 12.395 14.084 1.00 89.81 89 PRO A C 1
ATOM 678 O O . PRO A 1 89 ? 4.983 12.102 13.354 1.00 89.81 89 PRO A O 1
ATOM 681 N N . ASP A 1 90 ? 3.876 13.615 14.600 1.00 90.88 90 ASP A N 1
ATOM 682 C CA . ASP A 1 90 ? 4.702 14.766 14.212 1.00 90.88 90 ASP A CA 1
ATOM 683 C C . ASP A 1 90 ? 6.204 14.523 14.469 1.00 90.88 90 ASP A C 1
ATOM 685 O O . ASP A 1 90 ? 7.049 14.988 13.707 1.00 90.88 90 ASP A O 1
ATOM 689 N N . TRP A 1 91 ? 6.561 13.741 15.495 1.00 89.06 91 TRP A N 1
ATOM 690 C CA . TRP A 1 91 ? 7.959 13.384 15.768 1.00 89.06 91 TRP A CA 1
ATOM 691 C C . TRP A 1 91 ? 8.558 12.435 14.716 1.00 89.06 91 TRP A C 1
ATOM 693 O O . TRP A 1 91 ? 9.762 12.474 14.489 1.00 89.06 91 TRP A O 1
ATOM 703 N N . VAL A 1 92 ? 7.741 11.612 14.050 1.00 91.00 92 VAL A N 1
ATOM 704 C CA . VAL A 1 92 ? 8.166 10.765 12.921 1.00 91.00 92 VAL A CA 1
ATOM 705 C C . VAL A 1 92 ? 8.302 11.610 11.664 1.00 91.00 92 VAL A C 1
ATOM 707 O O . VAL A 1 92 ? 9.280 11.470 10.935 1.00 91.00 92 VAL A O 1
ATOM 710 N N . LEU A 1 93 ? 7.361 12.534 11.438 1.00 93.69 93 LEU A N 1
ATOM 711 C CA . LEU A 1 93 ? 7.477 13.515 10.360 1.00 93.69 93 LEU A CA 1
ATOM 712 C C . LEU A 1 93 ? 8.761 14.341 10.498 1.00 93.69 93 LEU A C 1
ATOM 714 O O . LEU A 1 93 ? 9.429 14.565 9.497 1.00 93.69 93 LEU A O 1
ATOM 718 N N . ALA A 1 94 ? 9.148 14.716 11.722 1.00 94.12 94 ALA A N 1
ATOM 719 C CA . ALA A 1 94 ? 10.403 15.416 11.990 1.00 94.12 94 ALA A CA 1
ATOM 720 C C . ALA A 1 94 ? 11.646 14.590 11.609 1.00 94.12 94 ALA A C 1
ATOM 722 O O . ALA A 1 94 ? 12.573 15.149 11.031 1.00 94.12 94 ALA A O 1
ATOM 723 N N . VAL A 1 95 ? 11.651 13.268 11.846 1.00 93.62 95 VAL A N 1
ATOM 724 C CA . VAL A 1 95 ? 12.713 12.378 11.326 1.00 93.62 95 VAL A CA 1
ATOM 725 C C . VAL A 1 95 ? 12.767 12.452 9.799 1.00 93.62 95 VAL A C 1
ATOM 727 O O . VAL A 1 95 ? 13.846 12.516 9.221 1.00 93.62 95 VAL A O 1
ATOM 730 N N . GLY A 1 96 ? 11.609 12.507 9.142 1.00 94.94 96 GLY A N 1
ATOM 731 C CA . GLY A 1 96 ? 11.509 12.614 7.688 1.00 94.94 96 GLY A CA 1
ATOM 732 C C . GLY A 1 96 ? 11.937 13.960 7.096 1.00 94.94 96 GLY A C 1
ATOM 733 O O . GLY A 1 96 ? 12.192 14.038 5.896 1.00 94.94 96 GLY A O 1
ATOM 734 N N . GLU A 1 97 ? 12.032 15.019 7.905 1.00 95.44 97 GLU A N 1
ATOM 735 C CA . GLU A 1 97 ? 12.642 16.285 7.479 1.00 95.44 97 GLU A CA 1
ATOM 736 C C . GLU A 1 97 ? 14.180 16.191 7.454 1.00 95.44 97 GLU A C 1
ATOM 738 O O . GLU A 1 97 ? 14.822 16.861 6.645 1.00 95.44 97 GLU A O 1
ATOM 743 N N . GLU A 1 98 ? 14.775 15.340 8.300 1.00 95.25 98 GLU A N 1
ATOM 744 C CA . GLU A 1 98 ? 16.217 15.048 8.296 1.00 95.25 98 GLU A CA 1
ATOM 745 C C . GLU A 1 98 ? 16.585 13.980 7.255 1.00 95.25 98 GLU A C 1
ATOM 747 O O . GLU A 1 98 ? 17.589 14.118 6.553 1.00 95.25 98 GLU A O 1
ATOM 752 N N . ASP A 1 99 ? 15.758 12.940 7.128 1.00 97.25 99 ASP A N 1
ATOM 753 C CA . ASP A 1 99 ? 15.909 11.853 6.162 1.00 97.25 99 ASP A CA 1
ATOM 754 C C . ASP A 1 99 ? 14.608 11.623 5.367 1.00 97.25 99 ASP A C 1
ATOM 756 O O . ASP A 1 99 ? 13.762 10.812 5.754 1.00 97.25 99 ASP A O 1
ATOM 760 N N . PRO A 1 100 ? 14.432 12.296 4.214 1.00 97.75 100 PRO A N 1
ATOM 761 C CA . PRO A 1 100 ? 13.240 12.134 3.384 1.00 97.75 100 PRO A CA 1
ATOM 762 C C . PRO A 1 100 ? 13.067 10.734 2.781 1.00 97.75 100 PRO A C 1
ATOM 764 O O . PRO A 1 100 ? 11.986 10.428 2.275 1.00 97.75 100 PRO A O 1
ATOM 767 N N . ASP A 1 101 ? 14.106 9.889 2.788 1.00 98.06 101 ASP A N 1
ATOM 768 C CA . ASP A 1 101 ? 14.054 8.533 2.236 1.00 98.06 101 ASP A CA 1
ATOM 769 C C . ASP A 1 101 ? 13.353 7.532 3.171 1.00 98.06 101 ASP A C 1
ATOM 771 O O . ASP A 1 101 ? 13.135 6.386 2.782 1.00 98.06 101 ASP A O 1
ATOM 775 N N . ILE A 1 102 ? 12.909 7.955 4.364 1.00 97.44 102 ILE A N 1
ATOM 776 C CA . ILE A 1 102 ? 11.999 7.140 5.186 1.00 97.44 102 ILE A CA 1
ATOM 777 C C . ILE A 1 102 ? 10.601 6.994 4.567 1.00 97.44 102 ILE A C 1
ATOM 779 O O . ILE A 1 102 ? 9.817 6.163 5.024 1.00 97.44 102 ILE A O 1
ATOM 783 N N . PHE A 1 103 ? 10.272 7.792 3.549 1.00 98.38 103 PHE A N 1
ATOM 784 C CA . PHE A 1 103 ? 8.977 7.813 2.874 1.00 98.38 103 PHE A CA 1
ATOM 785 C C . PHE A 1 103 ? 9.032 7.157 1.497 1.00 98.38 103 PHE A C 1
ATOM 787 O O . PHE A 1 103 ? 10.038 7.238 0.785 1.00 98.38 103 PHE A O 1
ATOM 794 N N . TYR A 1 104 ? 7.913 6.555 1.084 1.00 98.75 104 TYR A N 1
ATOM 795 C CA . TYR A 1 104 ? 7.782 6.056 -0.282 1.00 98.75 104 TYR A CA 1
ATOM 796 C C . TYR A 1 104 ? 8.006 7.177 -1.288 1.00 98.75 104 TYR A C 1
ATOM 798 O O . TYR A 1 104 ? 7.633 8.330 -1.064 1.00 98.75 104 TYR A O 1
ATOM 806 N N . THR A 1 105 ? 8.673 6.834 -2.386 1.00 98.81 105 THR A N 1
ATOM 807 C CA . THR A 1 105 ? 9.125 7.828 -3.354 1.00 98.81 105 THR A CA 1
ATOM 808 C C . THR A 1 105 ? 8.931 7.332 -4.771 1.00 98.81 105 THR A C 1
ATOM 810 O O . THR A 1 105 ? 9.364 6.226 -5.115 1.00 98.81 105 THR A O 1
ATOM 813 N N . ASN A 1 106 ? 8.301 8.170 -5.590 1.00 98.50 106 ASN A N 1
ATOM 814 C CA . ASN A 1 106 ? 8.148 7.935 -7.019 1.00 98.50 106 ASN A CA 1
ATOM 815 C C . ASN A 1 106 ? 9.425 8.308 -7.791 1.00 98.50 106 ASN A C 1
ATOM 817 O O . ASN A 1 106 ? 10.374 8.879 -7.249 1.00 98.50 106 ASN A O 1
ATOM 821 N N . ARG A 1 107 ? 9.445 8.030 -9.098 1.00 97.69 107 ARG A N 1
ATOM 822 C CA . ARG A 1 107 ? 10.619 8.295 -9.947 1.00 97.69 107 ARG A CA 1
ATOM 823 C C . ARG A 1 107 ? 11.005 9.776 -10.003 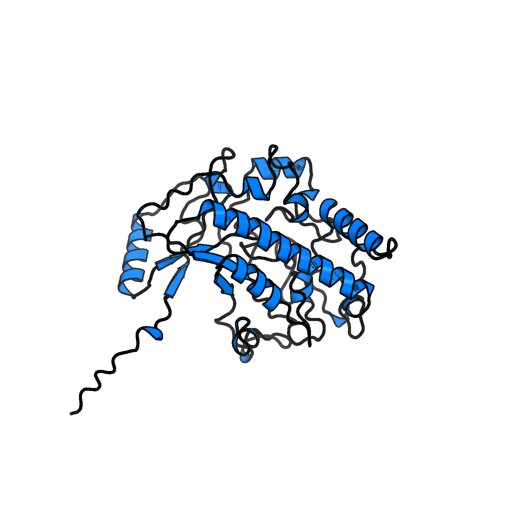1.00 97.69 107 ARG A C 1
ATOM 825 O O . ARG A 1 107 ? 12.181 10.095 -10.168 1.00 97.69 107 ARG A O 1
ATOM 832 N N . SER A 1 108 ? 10.025 10.666 -9.868 1.00 97.62 108 SER A N 1
ATOM 833 C CA . SER A 1 108 ? 10.219 12.120 -9.881 1.00 97.62 108 SER A CA 1
ATOM 834 C C . SER A 1 108 ? 10.799 12.667 -8.568 1.00 97.62 108 SER A C 1
ATOM 836 O O . SER A 1 108 ? 11.121 13.851 -8.497 1.00 97.62 108 SER A O 1
ATOM 838 N N . GLY A 1 109 ? 10.959 11.825 -7.540 1.00 97.88 109 GLY A N 1
ATOM 839 C CA . GLY A 1 109 ? 11.495 12.207 -6.232 1.00 97.88 109 GLY A CA 1
ATOM 840 C C . GLY A 1 109 ? 10.452 12.773 -5.263 1.00 97.88 109 GLY A C 1
ATOM 841 O O . GLY A 1 109 ? 10.821 13.292 -4.208 1.00 97.88 109 GLY A O 1
ATOM 842 N N . THR A 1 110 ? 9.161 12.692 -5.596 1.00 98.06 110 THR A N 1
ATOM 843 C CA . THR A 1 110 ? 8.062 13.113 -4.720 1.00 98.06 110 TH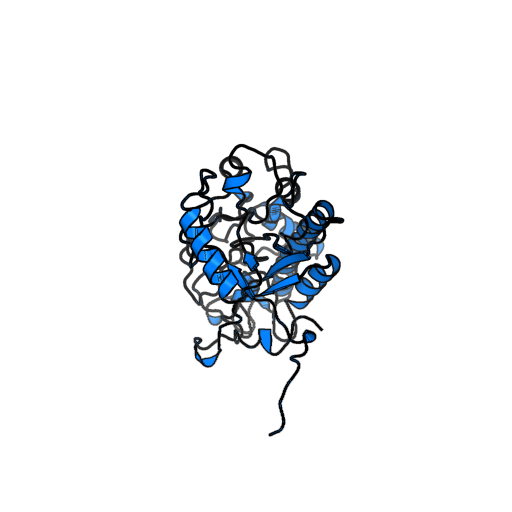R A CA 1
ATOM 844 C C . THR A 1 110 ? 7.927 12.139 -3.555 1.00 98.06 110 THR A C 1
ATOM 846 O O . THR A 1 110 ? 7.901 10.929 -3.765 1.00 98.06 110 THR A O 1
ATOM 849 N N . ARG A 1 111 ? 7.843 12.673 -2.330 1.00 97.75 111 ARG A N 1
ATOM 850 C CA . ARG A 1 111 ? 7.770 11.890 -1.090 1.00 97.75 111 ARG A CA 1
ATOM 851 C C . ARG A 1 111 ? 6.326 11.752 -0.629 1.00 97.75 111 ARG A C 1
ATOM 853 O O . ARG A 1 111 ? 5.649 12.764 -0.444 1.00 97.75 111 ARG A O 1
ATOM 860 N N . ASP A 1 112 ? 5.888 10.521 -0.405 1.00 96.94 112 ASP A N 1
ATOM 861 C CA . ASP A 1 112 ? 4.581 10.227 0.170 1.00 96.94 112 ASP A CA 1
ATOM 862 C C . ASP A 1 112 ? 4.687 10.072 1.693 1.00 96.94 112 ASP A C 1
ATOM 864 O O . ASP A 1 112 ? 5.218 9.085 2.203 1.00 96.94 112 ASP A O 1
ATOM 868 N N . LYS A 1 113 ? 4.191 11.078 2.422 1.00 96.25 113 LYS A N 1
ATOM 869 C CA . LYS A 1 113 ? 4.262 11.140 3.889 1.00 96.25 113 LYS A CA 1
ATOM 870 C C . LYS A 1 113 ? 3.143 10.352 4.589 1.00 96.25 113 LYS A C 1
ATOM 872 O O . LYS A 1 113 ? 3.068 10.393 5.816 1.00 96.25 113 LYS A O 1
ATOM 877 N N . GLU A 1 114 ? 2.277 9.650 3.850 1.00 94.50 114 GLU A N 1
ATOM 878 C CA . GLU A 1 114 ? 1.156 8.901 4.431 1.00 94.50 114 GLU A CA 1
ATOM 879 C C . GLU A 1 114 ? 1.626 7.677 5.232 1.00 94.50 114 GLU A C 1
ATOM 881 O O . GLU A 1 114 ? 0.971 7.285 6.198 1.00 94.50 114 GLU A O 1
ATOM 886 N N . TYR A 1 115 ? 2.758 7.073 4.850 1.00 96.56 115 TYR A N 1
ATOM 887 C CA . TYR A 1 115 ? 3.282 5.843 5.448 1.00 96.56 115 TYR A CA 1
ATOM 888 C C . TYR A 1 115 ? 4.813 5.754 5.332 1.00 96.56 115 TYR A C 1
ATOM 890 O O . TYR A 1 115 ? 5.408 6.262 4.382 1.00 96.56 115 TYR A O 1
ATOM 898 N N . LEU A 1 116 ? 5.461 5.061 6.275 1.00 96.62 116 LEU A N 1
ATOM 899 C CA . LEU A 1 116 ? 6.904 4.786 6.216 1.00 96.62 116 LEU A CA 1
ATOM 900 C C . LEU A 1 116 ? 7.226 3.738 5.141 1.00 96.62 116 LEU A C 1
ATOM 902 O O . LEU A 1 116 ? 6.633 2.661 5.136 1.00 96.62 116 LEU A O 1
ATOM 906 N N . SER A 1 117 ? 8.203 4.007 4.273 1.00 98.25 117 SER A N 1
ATOM 907 C CA . SER A 1 117 ? 8.655 3.046 3.261 1.00 98.25 117 SER A CA 1
ATOM 908 C C . SER A 1 117 ? 9.072 1.727 3.913 1.00 98.25 117 SER A C 1
ATOM 910 O O . SER A 1 117 ? 9.818 1.705 4.893 1.00 98.25 117 SER A O 1
ATOM 912 N N . LEU A 1 118 ? 8.683 0.597 3.318 1.00 97.94 118 LEU A N 1
ATOM 913 C CA . LEU A 1 118 ? 9.180 -0.717 3.745 1.00 97.94 118 LEU A CA 1
ATOM 914 C C . LEU A 1 118 ? 10.709 -0.864 3.594 1.00 97.94 118 LEU A C 1
ATOM 916 O O . LEU A 1 118 ? 11.309 -1.805 4.115 1.00 97.94 118 LEU A O 1
ATOM 920 N N . GLY A 1 119 ? 11.372 0.076 2.906 1.00 97.50 119 GLY A N 1
ATOM 921 C CA . GLY A 1 119 ? 12.829 0.185 2.873 1.00 97.50 119 GLY A CA 1
ATOM 922 C C . GLY A 1 119 ? 13.452 0.407 4.256 1.00 97.50 119 GLY A C 1
ATOM 923 O O . GLY A 1 119 ? 14.583 -0.025 4.482 1.00 97.50 119 GLY A O 1
ATOM 924 N N . VAL A 1 120 ? 12.708 0.999 5.198 1.00 96.62 120 VAL A N 1
ATOM 925 C CA . VAL A 1 120 ? 13.192 1.316 6.553 1.00 96.62 120 VAL A CA 1
ATOM 926 C C . VAL A 1 120 ? 12.669 0.383 7.647 1.00 96.62 120 VAL A C 1
ATOM 928 O O . VAL A 1 120 ? 12.968 0.599 8.822 1.00 96.62 120 VAL A O 1
ATOM 931 N N . ASP A 1 121 ? 11.954 -0.691 7.287 1.00 95.44 121 ASP A N 1
ATOM 932 C CA . ASP A 1 121 ? 11.340 -1.638 8.237 1.00 95.44 121 ASP A CA 1
ATOM 933 C C . ASP A 1 121 ? 12.282 -2.075 9.361 1.00 95.44 121 ASP A C 1
ATOM 935 O O . ASP A 1 121 ? 11.887 -2.111 10.526 1.00 95.44 121 ASP A O 1
ATOM 939 N N . ASN A 1 122 ? 13.535 -2.370 9.004 1.00 94.94 122 ASN A N 1
ATOM 940 C CA . ASN A 1 122 ? 14.541 -2.972 9.879 1.00 94.94 122 ASN A CA 1
ATOM 941 C C . ASN A 1 122 ? 15.703 -2.025 10.220 1.00 94.94 122 ASN A C 1
ATOM 943 O O . ASN A 1 122 ? 16.731 -2.471 10.730 1.00 94.94 122 ASN A O 1
ATOM 947 N N . LEU A 1 123 ? 15.568 -0.728 9.932 1.00 93.12 123 LEU A N 1
ATOM 948 C CA . LEU A 1 123 ? 16.611 0.265 10.188 1.00 93.12 123 LEU A CA 1
ATOM 949 C C . LEU A 1 123 ? 16.266 1.092 11.432 1.00 93.12 123 LEU A C 1
ATOM 951 O O . LEU A 1 123 ? 15.139 1.572 11.526 1.00 93.12 123 LEU A O 1
ATOM 955 N N . PRO A 1 124 ? 17.196 1.292 12.386 1.00 92.62 124 PRO A N 1
ATOM 956 C CA . PRO A 1 124 ? 16.922 1.953 13.665 1.00 92.62 124 PRO A CA 1
ATOM 957 C C . PRO A 1 124 ? 16.863 3.491 13.548 1.00 92.62 124 PRO A C 1
ATOM 959 O O . PRO A 1 124 ? 17.511 4.208 14.309 1.00 92.62 124 PRO A O 1
ATOM 962 N N . LEU A 1 125 ? 16.118 3.999 12.568 1.00 90.56 125 LEU A N 1
ATOM 963 C CA . LEU A 1 125 ? 16.051 5.420 12.206 1.00 90.56 125 LEU A CA 1
ATOM 964 C C . LEU A 1 125 ? 14.945 6.168 12.961 1.00 90.56 125 LEU A C 1
ATOM 966 O O . LEU A 1 125 ? 14.987 7.385 13.096 1.00 90.56 125 LEU A O 1
ATOM 970 N N . ILE A 1 126 ? 13.959 5.448 13.497 1.00 87.44 126 ILE A N 1
ATOM 971 C CA . ILE A 1 126 ? 12.736 6.030 14.049 1.00 87.44 126 ILE A CA 1
ATOM 972 C C . ILE A 1 126 ? 12.888 6.180 15.568 1.00 87.44 126 ILE A C 1
ATOM 974 O O . ILE A 1 126 ? 12.488 5.314 16.352 1.00 87.44 126 ILE A O 1
ATOM 978 N N . GLY A 1 127 ? 13.545 7.263 16.000 1.00 80.50 127 GLY A N 1
ATOM 979 C CA . GLY A 1 127 ? 13.828 7.516 17.421 1.00 80.50 127 GLY A CA 1
ATOM 980 C C . GLY A 1 127 ? 14.709 6.433 18.063 1.00 80.50 127 GLY A C 1
ATOM 981 O O . GLY A 1 127 ? 14.499 6.064 19.217 1.00 80.50 127 GLY A O 1
ATOM 982 N N . GLY A 1 128 ? 15.640 5.861 17.289 1.00 83.19 128 GLY A N 1
ATOM 983 C CA . GLY A 1 128 ? 16.495 4.739 17.697 1.00 83.19 128 GLY A CA 1
ATOM 984 C C . GLY A 1 128 ? 15.832 3.356 17.625 1.00 83.19 128 GLY A C 1
ATOM 985 O O . GLY A 1 128 ? 16.474 2.360 17.956 1.00 83.19 128 GLY A O 1
ATOM 986 N N . ARG A 1 129 ? 14.566 3.272 17.191 1.00 84.69 129 ARG A N 1
ATOM 987 C CA . ARG A 1 129 ? 13.836 2.019 16.936 1.00 84.69 129 ARG A CA 1
ATOM 988 C C . ARG A 1 129 ? 13.731 1.752 15.438 1.00 84.69 129 ARG A C 1
ATOM 990 O O . ARG A 1 129 ? 13.824 2.668 14.622 1.00 84.69 129 ARG A O 1
ATOM 997 N N . THR A 1 130 ? 13.510 0.489 15.085 1.00 88.56 130 THR A N 1
ATOM 998 C CA . THR A 1 130 ? 13.105 0.121 13.720 1.00 88.56 130 THR A CA 1
ATOM 999 C C . THR A 1 130 ? 11.644 0.481 13.461 1.00 88.56 130 THR A C 1
ATOM 1001 O O . THR A 1 130 ? 10.865 0.562 14.414 1.00 88.56 130 THR A O 1
ATOM 1004 N N . ALA A 1 131 ? 11.248 0.671 12.198 1.00 83.62 131 ALA A N 1
ATOM 1005 C CA . ALA A 1 131 ? 9.854 0.973 11.870 1.00 83.62 131 ALA A CA 1
ATOM 1006 C C . ALA A 1 131 ? 8.905 -0.183 12.248 1.00 83.62 131 ALA A C 1
ATOM 1008 O O . ALA A 1 131 ? 7.769 0.057 12.647 1.00 83.62 131 ALA A O 1
ATOM 1009 N N . VAL A 1 132 ? 9.365 -1.439 12.205 1.00 81.94 132 VAL A N 1
ATOM 1010 C CA . VAL A 1 132 ? 8.591 -2.590 12.703 1.00 81.94 132 VAL A CA 1
ATOM 1011 C C . VAL A 1 132 ? 8.431 -2.539 14.229 1.00 81.94 132 VAL A C 1
ATOM 1013 O O . VAL A 1 132 ? 7.342 -2.770 14.745 1.00 81.94 132 VAL A O 1
ATOM 1016 N N . GLN A 1 133 ? 9.479 -2.178 14.975 1.00 77.06 133 GLN A N 1
ATOM 1017 C CA . GLN A 1 133 ? 9.393 -2.045 16.437 1.00 77.06 133 GLN A CA 1
ATOM 1018 C C . GLN A 1 133 ? 8.589 -0.823 16.884 1.00 77.06 133 GLN A C 1
ATOM 1020 O O . GLN A 1 133 ? 7.957 -0.867 17.937 1.00 77.06 133 GLN A O 1
ATOM 1025 N N . SER A 1 134 ? 8.611 0.278 16.125 1.00 63.56 134 SER A N 1
ATOM 1026 C CA . SER A 1 134 ? 7.848 1.478 16.479 1.00 63.56 134 SER A CA 1
ATOM 1027 C C . SER A 1 134 ? 6.343 1.273 16.372 1.00 63.56 134 SER A C 1
ATOM 1029 O O . SER A 1 134 ? 5.596 2.010 17.001 1.00 63.56 134 SER A O 1
ATOM 1031 N N . LYS A 1 135 ? 5.914 0.262 15.612 1.00 71.06 135 LYS A N 1
ATOM 1032 C CA . LYS A 1 135 ? 4.513 -0.107 15.414 1.00 71.06 135 LYS A CA 1
ATOM 1033 C C . LYS A 1 135 ? 3.886 -0.796 16.638 1.00 71.06 135 LYS A C 1
ATOM 1035 O O . LYS A 1 135 ? 2.686 -0.687 16.872 1.00 71.06 135 L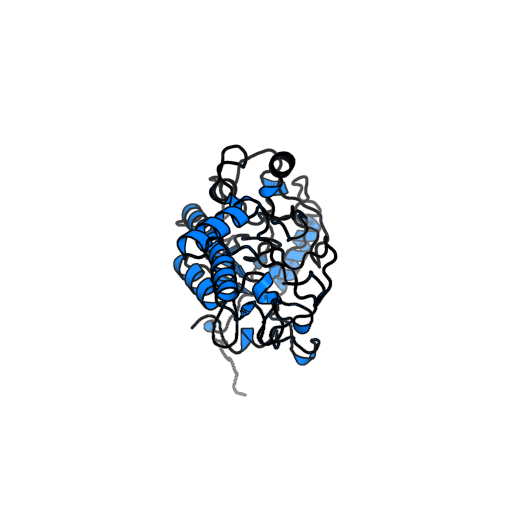YS A O 1
ATOM 1040 N N . TYR A 1 136 ? 4.691 -1.468 17.461 1.00 66.56 136 TYR A N 1
ATOM 1041 C CA . TYR A 1 136 ? 4.193 -2.286 18.567 1.00 66.56 136 TYR A CA 1
ATOM 1042 C C . TYR A 1 136 ? 4.882 -1.933 19.883 1.00 66.56 136 TYR A C 1
ATOM 1044 O O . TYR A 1 136 ? 5.947 -2.459 20.212 1.00 66.56 136 TYR A O 1
ATOM 1052 N N . VAL A 1 137 ? 4.250 -1.072 20.683 1.00 53.28 137 VAL A N 1
ATOM 1053 C CA . VAL A 1 137 ? 4.645 -0.868 22.083 1.00 53.28 137 VAL A CA 1
ATOM 1054 C C . VAL A 1 137 ? 3.674 -1.612 23.007 1.00 53.28 137 VAL A C 1
ATOM 1056 O O . VAL A 1 137 ? 2.473 -1.655 22.777 1.00 53.28 137 VAL A O 1
ATOM 1059 N N . ARG A 1 138 ? 4.245 -2.263 24.025 1.00 52.00 138 ARG A N 1
ATOM 1060 C CA . ARG A 1 138 ? 3.789 -3.437 24.804 1.00 52.00 138 ARG A CA 1
ATOM 1061 C C . ARG A 1 138 ? 2.411 -3.436 25.500 1.00 52.00 138 ARG A C 1
ATOM 1063 O O . ARG A 1 138 ? 2.217 -4.273 26.374 1.00 52.00 138 ARG A O 1
ATOM 1070 N N . HIS A 1 139 ? 1.444 -2.596 25.153 1.00 55.94 139 HIS A N 1
ATOM 1071 C CA . HIS A 1 139 ? 0.198 -2.532 25.925 1.00 55.94 139 HIS A CA 1
ATOM 1072 C C . HIS A 1 139 ? -1.033 -2.322 25.038 1.00 55.94 139 HIS A C 1
ATOM 1074 O O . HIS A 1 139 ? -1.422 -1.194 24.759 1.00 55.94 139 HIS A O 1
ATOM 1080 N N . PHE A 1 140 ? -1.662 -3.420 24.603 1.00 60.41 140 PHE A N 1
ATOM 1081 C CA . PHE A 1 140 ? -3.066 -3.399 24.190 1.00 60.41 140 PHE A CA 1
ATOM 1082 C C . PHE A 1 140 ? -3.912 -3.983 25.320 1.00 60.41 140 PHE A C 1
ATOM 1084 O O . PHE A 1 140 ? -3.978 -5.200 25.500 1.00 60.41 140 PHE A O 1
ATOM 1091 N N . GLU A 1 141 ? -4.566 -3.123 26.098 1.00 58.34 141 GLU A N 1
ATOM 1092 C CA . GLU A 1 141 ? -5.607 -3.571 27.022 1.00 58.34 141 GLU A CA 1
ATOM 1093 C C . GLU A 1 141 ? -6.922 -3.692 26.255 1.00 58.34 141 GLU A C 1
ATOM 1095 O O . GLU A 1 141 ? -7.647 -2.719 26.047 1.00 58.34 141 GLU A O 1
ATOM 1100 N N . SER A 1 142 ? -7.240 -4.911 25.817 1.00 55.94 142 SER A N 1
ATOM 1101 C CA . SER A 1 142 ? -8.519 -5.226 25.183 1.00 55.94 142 SER A CA 1
ATOM 1102 C C . SER A 1 142 ? -9.653 -5.127 26.215 1.00 55.94 142 SER A C 1
ATOM 1104 O O . SER A 1 142 ? -10.048 -6.151 26.761 1.00 55.94 142 SER A O 1
ATOM 1106 N N . GLY A 1 143 ? -10.143 -3.915 26.505 1.00 61.84 143 GLY A N 1
ATOM 1107 C CA . GLY A 1 143 ? -11.161 -3.580 27.518 1.00 61.84 143 GLY A CA 1
ATOM 1108 C C . GLY A 1 143 ? -11.861 -4.763 28.210 1.00 61.84 143 GLY A C 1
ATOM 1109 O O . GLY A 1 143 ? -11.290 -5.413 29.084 1.00 61.84 143 GLY A O 1
ATOM 1110 N N . LYS A 1 144 ? -13.122 -5.051 27.862 1.00 64.31 144 LYS A N 1
ATOM 1111 C CA . LYS A 1 144 ? -13.782 -6.288 28.316 1.00 64.31 144 LYS A CA 1
ATOM 1112 C C . LYS A 1 144 ? -13.405 -7.447 27.379 1.00 64.31 144 LYS A C 1
ATOM 1114 O O . LYS A 1 144 ? -13.501 -7.282 26.159 1.00 64.31 144 LYS A O 1
ATOM 1119 N N . PRO A 1 145 ? -13.049 -8.635 27.909 1.00 68.38 145 PRO A N 1
ATOM 1120 C CA . PRO A 1 145 ? -12.807 -9.814 27.084 1.00 68.38 145 PRO A CA 1
ATOM 1121 C C . PRO A 1 145 ? -13.997 -10.111 26.164 1.00 68.38 145 PRO A C 1
ATOM 1123 O O . PRO A 1 145 ? -15.135 -10.191 26.626 1.00 68.38 145 PRO A O 1
ATOM 1126 N N . GLY A 1 146 ? -13.729 -10.294 24.870 1.00 71.31 146 GLY A N 1
ATOM 1127 C CA . GLY A 1 146 ? -14.751 -10.591 23.861 1.00 71.31 146 GLY A CA 1
ATOM 1128 C C . GLY A 1 146 ? -15.417 -9.373 23.212 1.00 71.31 146 GLY A C 1
ATOM 1129 O O . GLY A 1 146 ? -16.246 -9.569 22.331 1.00 71.31 146 GLY A O 1
ATOM 1130 N N . THR A 1 147 ? -15.063 -8.140 23.597 1.00 82.06 147 THR A N 1
ATOM 1131 C CA . THR A 1 147 ? -15.522 -6.930 22.884 1.00 82.06 147 THR A CA 1
ATOM 1132 C C . THR A 1 147 ? -14.784 -6.738 21.560 1.00 82.06 147 THR A C 1
ATOM 1134 O O . THR A 1 147 ? -15.398 -6.400 20.554 1.00 82.06 147 THR A O 1
ATOM 1137 N N . VAL A 1 148 ? -13.469 -6.957 21.561 1.00 82.62 148 VAL A N 1
ATOM 1138 C CA . VAL A 1 148 ? -12.637 -6.914 20.354 1.00 82.62 148 VAL A CA 1
ATOM 1139 C C . VAL A 1 148 ? -12.535 -8.333 19.813 1.00 82.62 148 VAL A C 1
ATOM 1141 O O . VAL A 1 148 ? -12.150 -9.240 20.551 1.00 82.62 148 VAL A O 1
ATOM 1144 N N . VAL A 1 149 ? -12.922 -8.524 18.553 1.00 83.38 149 VAL A N 1
ATOM 1145 C CA . VAL A 1 149 ? -12.977 -9.845 17.901 1.00 83.38 149 VAL A CA 1
ATOM 1146 C C . VAL A 1 149 ? -11.929 -10.013 16.804 1.00 83.38 149 VAL A C 1
ATOM 1148 O O . VAL A 1 149 ? -11.540 -11.141 16.502 1.00 83.38 149 VAL A O 1
ATOM 1151 N N . ASP A 1 150 ? -11.455 -8.906 16.240 1.00 83.75 150 ASP A N 1
ATOM 1152 C CA . ASP A 1 150 ? -10.485 -8.871 15.152 1.00 83.75 150 ASP A CA 1
ATOM 1153 C C . ASP A 1 150 ? -9.570 -7.652 15.300 1.00 83.75 150 ASP A C 1
ATOM 1155 O O . ASP A 1 150 ? -9.985 -6.619 15.835 1.00 83.75 150 ASP A O 1
ATOM 1159 N N . ILE A 1 151 ? -8.332 -7.802 14.845 1.00 86.19 151 ILE A N 1
ATOM 1160 C CA . ILE A 1 151 ? -7.304 -6.769 14.797 1.00 86.19 151 ILE A CA 1
ATOM 1161 C C . ILE A 1 151 ? -6.837 -6.657 13.348 1.00 86.19 151 ILE A C 1
ATOM 1163 O O . ILE A 1 151 ? -6.058 -7.484 12.873 1.00 86.19 151 ILE A O 1
ATOM 1167 N N . GLU A 1 152 ? -7.301 -5.628 12.645 1.00 87.25 152 GLU A N 1
ATOM 1168 C CA . GLU A 1 152 ? -6.823 -5.323 11.298 1.00 87.25 152 GLU A CA 1
ATOM 1169 C C . GLU A 1 152 ? -5.527 -4.517 11.379 1.00 87.25 152 GLU A C 1
ATOM 1171 O O . GLU A 1 152 ? -5.526 -3.376 11.828 1.00 87.25 152 GLU A O 1
ATOM 1176 N N . VAL A 1 153 ? -4.417 -5.121 10.965 1.00 90.38 153 VAL A N 1
ATOM 1177 C CA . VAL A 1 153 ? -3.083 -4.521 11.040 1.00 90.38 153 VAL A CA 1
ATOM 1178 C C . VAL A 1 153 ? -2.813 -3.710 9.774 1.00 90.38 153 VAL A C 1
ATOM 1180 O O . VAL A 1 153 ? -2.837 -4.252 8.671 1.00 90.38 153 VAL A O 1
ATOM 1183 N N . GLY A 1 154 ? -2.513 -2.419 9.924 1.00 91.62 154 GLY A N 1
ATOM 1184 C CA . GLY A 1 154 ? -2.216 -1.517 8.812 1.00 91.62 154 GLY A CA 1
ATOM 1185 C C . GLY A 1 154 ? -0.837 -1.755 8.188 1.00 91.62 154 GLY A C 1
ATOM 1186 O O . GLY A 1 154 ? 0.199 -1.562 8.826 1.00 91.62 154 GLY A O 1
ATOM 1187 N N . LEU A 1 155 ? -0.804 -2.110 6.905 1.00 94.81 155 LEU A N 1
ATOM 1188 C CA . LEU A 1 155 ? 0.425 -2.526 6.204 1.00 94.81 155 LEU A CA 1
ATOM 1189 C C . LEU A 1 155 ? 0.871 -1.559 5.095 1.00 94.81 155 LEU A C 1
ATOM 1191 O O . LEU A 1 155 ? 1.691 -1.916 4.253 1.00 94.81 155 LEU A O 1
ATOM 1195 N N . GLY A 1 156 ? 0.323 -0.345 5.084 1.00 95.62 156 GLY A N 1
ATOM 1196 C CA . GLY A 1 156 ? 0.598 0.643 4.049 1.00 95.62 156 GLY A CA 1
ATOM 1197 C C . GLY A 1 156 ? -0.439 1.770 4.017 1.00 95.62 156 GLY A C 1
ATOM 1198 O O . GLY A 1 156 ? -1.180 1.941 4.994 1.00 95.62 156 GLY A O 1
ATOM 1199 N N . PRO A 1 157 ? -0.496 2.541 2.915 1.00 94.00 157 PRO A N 1
ATOM 1200 C CA . PRO A 1 157 ? -1.480 3.608 2.724 1.00 94.00 157 PRO A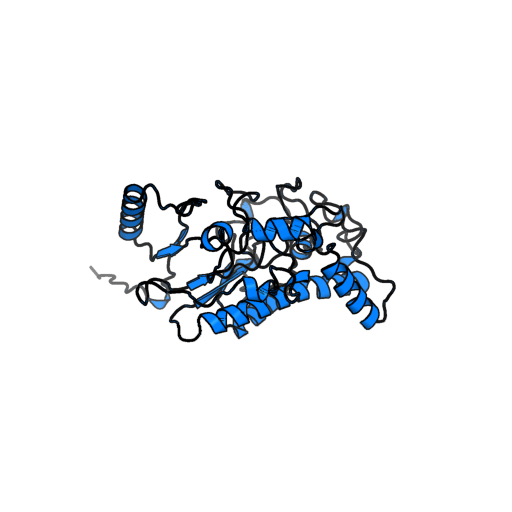 CA 1
ATOM 1201 C C . PRO A 1 157 ? -2.919 3.084 2.853 1.00 94.00 157 PRO A C 1
ATOM 1203 O O . PRO A 1 157 ? -3.238 1.983 2.395 1.00 94.00 157 PRO A O 1
ATOM 1206 N N . ALA A 1 158 ? -3.793 3.853 3.503 1.00 90.06 158 ALA A N 1
ATOM 1207 C CA . ALA A 1 158 ? -5.156 3.468 3.893 1.00 90.06 158 ALA A CA 1
ATOM 1208 C C . ALA A 1 158 ? -5.253 2.142 4.693 1.00 90.06 158 ALA A C 1
ATOM 1210 O O . ALA A 1 158 ? -6.289 1.455 4.675 1.00 90.06 158 ALA A O 1
ATOM 1211 N N . GLY A 1 159 ? -4.151 1.744 5.342 1.00 91.19 159 GLY A N 1
ATOM 1212 C CA . GLY A 1 159 ? -3.994 0.490 6.083 1.00 91.19 159 GLY A CA 1
ATOM 1213 C C . GLY A 1 159 ? -3.797 -0.742 5.197 1.00 91.19 159 GLY A C 1
ATOM 1214 O O . GLY A 1 159 ? -3.722 -1.858 5.703 1.00 91.19 159 GLY A O 1
ATOM 1215 N N . GLU A 1 160 ? -3.710 -0.568 3.881 1.00 95.12 160 GLU A N 1
ATOM 1216 C CA . GLU A 1 160 ? -3.680 -1.656 2.906 1.00 95.12 160 GLU A CA 1
ATOM 1217 C C . GLU A 1 160 ? -2.257 -2.159 2.669 1.00 95.12 160 GLU A C 1
ATOM 1219 O O . GLU A 1 160 ? -1.315 -1.375 2.575 1.00 95.12 160 GLU A O 1
ATOM 1224 N N . LEU A 1 161 ? -2.097 -3.472 2.497 1.00 97.44 161 LEU A N 1
ATOM 1225 C CA . LEU A 1 161 ? -0.845 -4.073 2.049 1.00 97.44 161 LEU A CA 1
ATOM 1226 C C . LEU A 1 161 ? -0.641 -3.769 0.560 1.00 97.44 161 LEU A C 1
ATOM 1228 O O . LEU A 1 161 ? -1.001 -4.577 -0.298 1.00 97.44 161 LEU A O 1
ATOM 1232 N N . ARG A 1 162 ? -0.108 -2.585 0.258 1.00 98.44 162 ARG A N 1
ATOM 1233 C CA . ARG A 1 162 ? 0.256 -2.116 -1.088 1.00 98.44 162 ARG A CA 1
ATOM 1234 C C . ARG A 1 162 ? 1.251 -0.963 -1.022 1.00 98.44 162 ARG A C 1
ATOM 1236 O O . ARG A 1 162 ? 1.502 -0.394 0.036 1.00 98.44 162 ARG A O 1
ATOM 1243 N N . TYR A 1 163 ? 1.745 -0.566 -2.186 1.00 98.75 163 TYR A N 1
ATOM 1244 C CA . TYR A 1 163 ? 2.432 0.710 -2.368 1.00 98.75 163 TYR A CA 1
ATOM 1245 C C . TYR A 1 163 ? 1.441 1.875 -2.604 1.00 98.75 163 TYR A C 1
ATOM 1247 O O . TYR A 1 163 ? 0.312 1.641 -3.060 1.00 98.75 163 TYR A O 1
ATOM 1255 N N . PRO A 1 164 ? 1.829 3.140 -2.335 1.00 97.81 164 PRO A N 1
ATOM 1256 C CA . PRO A 1 164 ? 1.024 4.325 -2.654 1.00 97.81 164 PRO A CA 1
ATOM 1257 C C . PRO A 1 164 ? 1.124 4.679 -4.148 1.00 97.81 164 PRO A C 1
ATOM 1259 O O . PRO A 1 164 ? 1.667 5.707 -4.531 1.00 97.81 164 PRO A O 1
ATOM 1262 N N . SER A 1 165 ? 0.664 3.783 -5.022 1.00 98.12 165 SER A N 1
ATOM 1263 C CA . SER A 1 165 ? 0.850 3.876 -6.480 1.00 98.12 165 SER A CA 1
ATOM 1264 C C . SER A 1 165 ? -0.138 4.806 -7.192 1.00 98.12 165 SER A C 1
ATOM 1266 O O . SER A 1 165 ? 0.122 5.198 -8.328 1.00 98.12 165 SER A O 1
ATOM 1268 N N . TYR A 1 166 ? -1.244 5.177 -6.543 1.00 96.94 166 TYR A N 1
ATOM 1269 C CA . TYR A 1 166 ? -2.306 6.039 -7.082 1.00 96.94 166 TYR A CA 1
ATOM 1270 C C . TYR A 1 166 ? -2.689 7.213 -6.144 1.00 96.94 166 TYR A C 1
ATOM 1272 O O . TYR A 1 166 ? -3.863 7.395 -5.822 1.00 96.94 166 TYR A O 1
ATOM 1280 N N . PRO A 1 167 ? -1.726 8.021 -5.664 1.00 95.19 167 PRO A N 1
ATOM 1281 C CA . PRO A 1 167 ? -2.004 9.082 -4.701 1.00 95.19 167 PRO A CA 1
ATOM 1282 C C . PRO A 1 167 ? -2.707 10.276 -5.370 1.00 95.19 167 PRO A C 1
ATOM 1284 O O . PRO A 1 167 ? -2.146 10.944 -6.244 1.00 95.19 167 PRO A O 1
ATOM 1287 N N . GLU A 1 168 ? -3.926 10.595 -4.923 1.00 91.19 168 GLU A N 1
ATOM 1288 C CA . GLU A 1 168 ? -4.698 11.756 -5.407 1.00 91.19 168 GLU A CA 1
ATOM 1289 C C . GLU A 1 168 ? -3.952 13.074 -5.135 1.00 91.19 168 GLU A C 1
ATOM 1291 O O . GLU A 1 168 ? -3.944 13.989 -5.960 1.00 91.19 168 GLU A O 1
ATOM 1296 N N . THR A 1 169 ? -3.215 13.133 -4.022 1.00 90.19 169 THR A N 1
ATOM 1297 C CA . THR A 1 169 ? -2.365 14.268 -3.625 1.00 90.19 169 THR A CA 1
ATOM 1298 C C . THR A 1 169 ? -1.244 14.584 -4.619 1.00 90.19 169 THR A C 1
ATOM 1300 O O . THR A 1 169 ? -0.744 15.709 -4.625 1.00 90.19 169 THR A O 1
ATOM 1303 N N . GLN A 1 170 ? -0.865 13.633 -5.479 1.00 93.88 170 GLN A N 1
ATOM 1304 C CA . GLN A 1 170 ? 0.141 13.823 -6.531 1.00 93.88 170 GLN A CA 1
ATOM 1305 C C . GLN A 1 170 ? -0.488 13.909 -7.933 1.00 93.88 170 GLN A C 1
ATOM 1307 O O . GLN A 1 170 ? 0.215 13.842 -8.941 1.00 93.88 170 GLN A O 1
ATOM 1312 N N . GLY A 1 171 ? -1.810 14.089 -8.007 1.00 94.75 171 GLY A N 1
ATOM 1313 C CA . GLY A 1 171 ? -2.537 14.314 -9.252 1.00 94.75 171 GLY A CA 1
ATOM 1314 C C . GLY A 1 171 ? -2.899 13.045 -10.019 1.00 94.75 171 GLY A C 1
ATOM 1315 O O . GLY A 1 171 ? -3.261 13.149 -11.194 1.00 94.75 171 GLY A O 1
ATOM 1316 N N . TRP A 1 172 ? -2.815 11.861 -9.400 1.00 97.06 172 TRP A N 1
ATOM 1317 C CA . TRP A 1 172 ? -3.398 10.661 -9.995 1.00 97.06 172 TRP A CA 1
ATOM 1318 C C . TRP A 1 172 ? -4.919 10.817 -10.109 1.00 97.06 172 TRP A C 1
ATOM 1320 O O . TRP A 1 172 ? -5.585 11.287 -9.187 1.00 97.06 172 TRP A O 1
ATOM 1330 N N . VAL A 1 173 ? -5.468 10.404 -11.247 1.00 94.69 173 VAL A N 1
ATOM 1331 C CA . VAL A 1 173 ? -6.901 10.373 -11.515 1.00 94.69 173 VAL A CA 1
ATOM 1332 C C . VAL A 1 173 ? -7.243 9.028 -12.134 1.00 94.69 173 VAL A C 1
ATOM 1334 O O . VAL A 1 173 ? -6.579 8.538 -13.048 1.00 94.69 173 VAL A O 1
ATOM 1337 N N . PHE A 1 174 ? -8.328 8.434 -11.657 1.00 93.75 174 PHE A N 1
ATOM 1338 C CA . PHE A 1 174 ? -8.831 7.181 -12.190 1.00 93.75 174 PHE A CA 1
ATOM 1339 C C . PHE A 1 174 ? -9.171 7.277 -13.696 1.00 93.75 174 PHE A C 1
ATOM 1341 O O . PHE A 1 174 ? -9.835 8.237 -14.100 1.00 93.75 174 PHE A O 1
ATOM 1348 N N . PRO A 1 175 ? -8.819 6.280 -14.537 1.00 95.62 175 PRO A N 1
ATOM 1349 C CA . PRO A 1 175 ? -8.180 5.001 -14.216 1.00 95.62 175 PRO A CA 1
ATOM 1350 C C . PRO A 1 175 ? -6.675 4.975 -14.555 1.00 95.62 175 PRO A C 1
ATOM 1352 O O . PRO A 1 175 ? -6.233 4.060 -15.238 1.00 95.62 175 PRO A O 1
ATOM 1355 N N . GLY A 1 176 ? -5.870 5.960 -14.154 1.00 97.25 176 GLY A N 1
ATOM 1356 C CA . GLY A 1 176 ? -4.428 5.969 -14.442 1.00 97.25 176 GLY A CA 1
ATOM 1357 C C . GLY A 1 176 ? -3.691 4.698 -13.981 1.00 97.25 176 GLY A C 1
ATOM 1358 O O . GLY A 1 176 ? -4.062 4.094 -12.969 1.00 97.25 176 GLY A O 1
ATOM 1359 N N . ILE A 1 177 ? -2.647 4.281 -14.708 1.00 97.81 177 ILE A N 1
ATOM 1360 C CA . ILE A 1 177 ? -1.837 3.086 -14.375 1.00 97.81 177 ILE A CA 1
ATOM 1361 C C . ILE A 1 177 ? -1.109 3.171 -13.022 1.00 97.81 177 ILE A C 1
ATOM 1363 O O . ILE A 1 177 ? -0.711 2.140 -12.479 1.00 97.81 177 ILE A O 1
ATOM 1367 N N . GLY A 1 178 ? -0.944 4.373 -12.466 1.00 98.31 178 GLY A N 1
ATOM 1368 C CA . GLY A 1 178 ? -0.144 4.598 -11.265 1.00 98.31 178 GLY A CA 1
ATOM 1369 C C . GLY A 1 178 ? 1.365 4.642 -11.541 1.00 98.31 178 GLY A C 1
ATOM 1370 O O . GLY A 1 178 ? 1.805 4.564 -12.684 1.00 98.31 178 GLY A O 1
ATOM 1371 N N . GLU A 1 179 ? 2.181 4.760 -10.494 1.00 98.75 179 GLU A N 1
ATOM 1372 C CA . GLU A 1 179 ? 3.650 4.709 -10.601 1.00 98.75 179 GLU A CA 1
ATOM 1373 C C . GLU A 1 179 ? 4.260 3.773 -9.556 1.00 98.75 179 GLU A C 1
ATOM 1375 O O . GLU A 1 179 ? 3.742 3.646 -8.445 1.00 98.75 179 GLU A O 1
ATOM 1380 N N . PHE A 1 180 ? 5.402 3.161 -9.890 1.00 98.88 180 PHE A N 1
ATOM 1381 C CA . PHE A 1 180 ? 6.216 2.421 -8.924 1.00 98.88 180 PHE A CA 1
ATOM 1382 C C . PHE A 1 180 ? 6.764 3.360 -7.835 1.00 98.88 180 PHE A C 1
ATOM 1384 O O . PHE A 1 180 ? 7.259 4.446 -8.126 1.00 98.88 180 PHE A O 1
ATOM 1391 N N . GLN A 1 181 ? 6.727 2.910 -6.580 1.00 98.81 181 GLN A N 1
ATOM 1392 C CA . GLN A 1 181 ? 7.054 3.721 -5.392 1.00 98.81 181 GLN A CA 1
ATOM 1393 C C . GLN A 1 181 ? 8.320 3.241 -4.663 1.00 98.81 181 GLN A C 1
ATOM 1395 O O . GLN A 1 181 ? 8.377 3.213 -3.437 1.00 98.81 181 GLN A O 1
ATOM 1400 N N . CYS A 1 182 ? 9.327 2.786 -5.408 1.00 98.75 182 CYS A N 1
ATOM 1401 C CA . CYS A 1 182 ? 10.553 2.179 -4.871 1.00 98.75 182 CYS A CA 1
ATOM 1402 C C . CYS A 1 182 ? 11.817 3.022 -5.082 1.00 98.75 182 CYS A C 1
ATOM 1404 O O . CYS A 1 182 ? 12.913 2.466 -5.166 1.00 98.75 182 CYS A O 1
ATOM 1406 N N . TYR A 1 183 ? 11.679 4.339 -5.235 1.00 98.75 183 TYR A N 1
ATOM 1407 C CA . TYR A 1 183 ? 12.800 5.219 -5.577 1.00 98.75 183 TYR A CA 1
ATOM 1408 C C . TYR A 1 183 ? 13.445 5.901 -4.365 1.00 98.75 183 TYR A C 1
ATOM 1410 O O . TYR A 1 183 ? 14.379 6.683 -4.549 1.00 98.75 183 TYR A O 1
ATOM 1418 N N . ASP A 1 184 ? 13.007 5.586 -3.140 1.00 98.69 184 ASP A N 1
ATOM 1419 C CA . ASP A 1 184 ? 13.758 5.962 -1.944 1.00 98.69 184 ASP A CA 1
ATOM 1420 C C . ASP A 1 184 ? 15.134 5.281 -1.945 1.00 98.69 184 ASP A C 1
ATOM 1422 O O . ASP A 1 184 ? 15.345 4.223 -2.554 1.00 98.69 184 ASP A O 1
ATOM 1426 N N . ASN A 1 185 ? 16.112 5.913 -1.298 1.00 98.31 185 ASN A N 1
ATOM 1427 C CA . ASN A 1 185 ? 17.490 5.432 -1.339 1.00 98.31 185 ASN A CA 1
ATOM 1428 C C . ASN A 1 185 ? 17.659 4.017 -0.761 1.00 98.31 185 ASN A C 1
ATOM 1430 O O . ASN A 1 185 ? 18.525 3.277 -1.240 1.00 98.31 185 ASN A O 1
ATOM 1434 N N . TYR A 1 186 ? 16.828 3.611 0.203 1.00 98.50 186 TYR A N 1
ATOM 1435 C CA . TYR A 1 186 ? 16.899 2.290 0.826 1.00 98.50 186 TYR A CA 1
ATOM 1436 C C . TYR A 1 186 ? 16.454 1.191 -0.139 1.00 98.50 186 TYR A C 1
ATOM 1438 O O . TYR A 1 186 ? 17.194 0.230 -0.371 1.00 98.50 186 TYR A O 1
ATOM 1446 N N . LEU A 1 187 ? 15.287 1.349 -0.767 1.00 98.69 187 LEU A N 1
ATOM 1447 C CA . LEU A 1 187 ? 14.772 0.405 -1.756 1.00 98.69 187 LEU A CA 1
ATOM 1448 C C . LEU A 1 187 ? 15.617 0.379 -3.028 1.00 98.69 187 LEU A C 1
ATOM 1450 O O . LEU A 1 187 ? 15.877 -0.697 -3.571 1.00 98.69 187 LEU A O 1
ATOM 1454 N N . ARG A 1 188 ? 16.115 1.535 -3.476 1.00 98.44 188 ARG A N 1
ATOM 1455 C CA . ARG A 1 188 ? 17.011 1.615 -4.634 1.00 98.44 188 ARG A CA 1
ATOM 1456 C C . ARG A 1 188 ? 18.318 0.856 -4.392 1.00 98.44 188 ARG A C 1
ATOM 1458 O O . ARG A 1 188 ? 18.785 0.144 -5.284 1.00 98.44 188 ARG A O 1
ATOM 1465 N N . LEU A 1 189 ? 18.897 0.971 -3.194 1.00 98.38 189 LEU A N 1
ATOM 1466 C CA . LEU A 1 189 ? 20.099 0.227 -2.816 1.00 98.38 189 LEU A CA 1
ATOM 1467 C C . LEU A 1 189 ? 19.821 -1.277 -2.680 1.00 98.38 189 LEU A C 1
ATOM 1469 O O . LEU A 1 189 ? 20.600 -2.082 -3.193 1.00 98.38 189 LEU A O 1
ATOM 1473 N N . ASP A 1 190 ? 18.709 -1.659 -2.044 1.00 98.75 190 ASP A N 1
ATOM 1474 C CA . ASP A 1 190 ? 18.274 -3.058 -1.918 1.00 98.75 190 ASP A CA 1
ATOM 1475 C C . ASP A 1 190 ? 18.129 -3.719 -3.299 1.00 98.75 190 ASP A C 1
ATOM 1477 O O . ASP A 1 190 ? 18.727 -4.773 -3.546 1.00 98.75 190 ASP A O 1
ATOM 1481 N N . PHE A 1 191 ? 17.455 -3.047 -4.242 1.00 98.81 191 PHE A N 1
ATOM 1482 C CA . PHE A 1 191 ? 17.341 -3.513 -5.623 1.00 98.81 191 PHE A CA 1
ATOM 1483 C C . PHE A 1 191 ? 18.710 -3.667 -6.288 1.00 98.81 191 PHE A C 1
ATOM 1485 O O . PHE A 1 191 ? 18.980 -4.697 -6.907 1.00 98.81 191 PHE A O 1
ATOM 1492 N N . LYS A 1 192 ? 19.608 -2.683 -6.140 1.00 98.56 192 LYS A N 1
ATOM 1493 C CA . LYS A 1 192 ? 20.934 -2.741 -6.770 1.00 98.56 192 LYS A CA 1
ATOM 1494 C C . LYS A 1 192 ? 21.766 -3.915 -6.258 1.00 98.56 192 LYS A C 1
ATOM 1496 O O . LYS A 1 192 ? 22.451 -4.584 -7.037 1.00 98.56 192 LYS A O 1
ATOM 1501 N N . VAL A 1 193 ? 21.675 -4.205 -4.960 1.00 98.56 193 VAL A N 1
ATOM 1502 C CA . VAL A 1 193 ? 22.300 -5.381 -4.345 1.00 98.56 193 VAL A CA 1
ATOM 1503 C C . VAL A 1 193 ? 21.681 -6.670 -4.887 1.00 98.56 193 VAL A C 1
ATOM 1505 O O . VAL A 1 193 ? 22.421 -7.596 -5.227 1.00 98.56 193 VAL A O 1
ATOM 1508 N N . ALA A 1 194 ? 20.353 -6.745 -4.996 1.00 98.69 194 ALA A N 1
ATOM 1509 C CA . ALA A 1 194 ? 19.661 -7.909 -5.548 1.00 98.69 194 ALA A CA 1
ATOM 1510 C C . ALA A 1 194 ? 20.053 -8.169 -7.013 1.00 98.69 194 ALA A C 1
ATOM 1512 O O . ALA A 1 194 ? 20.408 -9.294 -7.361 1.00 98.69 194 ALA A O 1
ATOM 1513 N N . ALA A 1 195 ? 20.063 -7.128 -7.846 1.00 98.62 195 ALA A N 1
ATOM 1514 C CA . ALA A 1 195 ? 20.444 -7.199 -9.254 1.00 98.62 195 ALA A CA 1
ATOM 1515 C C . ALA A 1 195 ? 21.906 -7.641 -9.436 1.00 98.62 195 ALA A C 1
ATOM 1517 O O . ALA A 1 195 ? 22.196 -8.564 -10.196 1.00 98.62 195 ALA A O 1
ATOM 1518 N N . THR A 1 196 ? 22.827 -7.069 -8.653 1.00 98.50 196 THR A N 1
ATOM 1519 C CA . THR A 1 196 ? 24.245 -7.470 -8.660 1.00 98.50 196 THR A CA 1
ATOM 1520 C C . THR A 1 196 ? 24.415 -8.945 -8.285 1.00 98.50 196 THR A C 1
ATOM 1522 O O . THR A 1 196 ? 25.166 -9.665 -8.941 1.00 98.50 196 THR A O 1
ATOM 1525 N N . LYS A 1 197 ? 23.690 -9.428 -7.265 1.00 98.56 197 LYS A N 1
ATOM 1526 C CA . LYS A 1 197 ? 23.705 -10.846 -6.858 1.00 98.56 197 LYS A CA 1
ATOM 1527 C C . LYS A 1 197 ? 23.138 -11.781 -7.926 1.00 98.56 197 LYS A C 1
ATOM 1529 O O . LYS A 1 197 ? 23.570 -12.927 -8.002 1.00 98.56 197 LYS A O 1
ATOM 1534 N N . ALA A 1 198 ? 22.203 -11.300 -8.741 1.00 98.25 198 ALA A N 1
ATOM 1535 C CA . ALA A 1 198 ? 21.657 -12.036 -9.875 1.00 98.25 198 ALA A CA 1
ATOM 1536 C C . ALA A 1 198 ? 22.595 -12.056 -11.098 1.00 98.25 198 ALA A C 1
ATOM 1538 O O . ALA A 1 198 ? 22.249 -12.659 -12.106 1.00 98.25 198 ALA A O 1
ATOM 1539 N N . GLY A 1 199 ? 23.776 -11.427 -11.020 1.00 98.50 199 GLY A N 1
ATOM 1540 C CA . GLY A 1 199 ? 24.725 -11.338 -12.132 1.00 98.50 199 GLY A CA 1
ATOM 1541 C C . GLY A 1 199 ? 24.473 -10.162 -13.076 1.00 98.50 199 GLY A C 1
ATOM 1542 O O . GLY A 1 199 ? 25.148 -10.068 -14.096 1.00 98.50 199 GLY A O 1
ATOM 1543 N N . HIS A 1 200 ? 23.560 -9.257 -12.712 1.00 98.44 200 HIS A N 1
ATOM 1544 C CA . HIS A 1 200 ? 23.141 -8.118 -13.526 1.00 98.44 200 HIS A CA 1
ATOM 1545 C C . HIS A 1 200 ? 23.367 -6.774 -12.812 1.00 98.44 200 HIS A C 1
ATOM 1547 O O . HIS A 1 200 ? 22.411 -6.057 -12.496 1.00 98.44 200 HIS A O 1
ATOM 1553 N N . PRO A 1 201 ? 24.623 -6.399 -12.497 1.00 98.06 201 PRO A N 1
ATOM 1554 C CA . PRO A 1 201 ? 24.926 -5.122 -11.847 1.00 98.06 201 PRO A CA 1
ATOM 1555 C C . PRO A 1 201 ? 24.538 -3.901 -12.697 1.00 98.06 201 PRO A C 1
ATOM 1557 O O . PRO A 1 201 ? 24.447 -2.795 -12.172 1.00 98.06 201 PRO A O 1
ATOM 1560 N N . GLU A 1 202 ? 24.318 -4.073 -13.999 1.00 98.31 202 GLU A N 1
ATOM 1561 C CA . GLU A 1 202 ? 23.840 -3.050 -14.926 1.00 98.31 202 GLU A CA 1
ATOM 1562 C C . GLU A 1 202 ? 22.336 -2.776 -14.817 1.00 98.31 202 GLU A C 1
ATOM 1564 O O . GLU A 1 202 ? 21.872 -1.754 -15.318 1.00 98.31 202 GLU A O 1
ATOM 1569 N N . TRP A 1 203 ? 21.553 -3.653 -14.179 1.00 98.62 203 TRP A N 1
ATOM 1570 C CA . TRP A 1 203 ? 20.124 -3.402 -14.011 1.00 98.62 203 TRP A CA 1
ATOM 1571 C C . TRP A 1 203 ? 19.875 -2.302 -12.979 1.00 98.62 203 TRP A C 1
ATOM 1573 O O . TRP A 1 203 ? 20.479 -2.264 -11.905 1.00 98.62 203 TRP A O 1
ATOM 1583 N N . ASP A 1 204 ? 18.938 -1.426 -13.330 1.00 98.06 204 ASP A N 1
ATOM 1584 C CA . ASP A 1 204 ? 18.395 -0.348 -12.507 1.00 98.06 204 ASP A CA 1
ATOM 1585 C C . ASP A 1 204 ? 16.861 -0.398 -12.536 1.00 98.06 204 ASP A C 1
ATOM 1587 O O . ASP A 1 204 ? 16.270 -1.107 -13.365 1.00 98.06 204 ASP A O 1
ATOM 1591 N N . LEU A 1 205 ? 16.233 0.344 -11.618 1.00 98.62 205 LEU A N 1
ATOM 1592 C CA . LEU A 1 205 ? 14.778 0.491 -11.527 1.00 98.62 205 LEU A CA 1
ATOM 1593 C C . LEU A 1 205 ? 14.174 0.955 -12.870 1.00 98.62 205 LEU A C 1
ATOM 1595 O O . LEU A 1 205 ? 14.879 1.595 -13.657 1.00 98.62 205 LEU A O 1
ATOM 1599 N N . PRO A 1 206 ? 12.888 0.661 -13.147 1.00 98.44 206 PRO A N 1
ATOM 1600 C CA . PRO A 1 206 ? 12.249 1.054 -14.399 1.00 98.44 206 PRO A CA 1
ATOM 1601 C C . PRO A 1 206 ? 12.363 2.556 -14.679 1.00 98.44 206 PRO A C 1
ATOM 1603 O O . PRO A 1 206 ? 12.172 3.392 -13.792 1.00 98.44 206 PRO A O 1
ATOM 1606 N N . ASP A 1 207 ? 12.656 2.898 -15.928 1.00 97.94 207 ASP A N 1
ATOM 1607 C CA . ASP A 1 207 ? 12.771 4.268 -16.427 1.00 97.94 207 ASP A CA 1
ATOM 1608 C C . ASP A 1 207 ? 11.817 4.570 -17.595 1.00 97.94 207 ASP A C 1
ATOM 1610 O O . ASP A 1 207 ? 11.739 5.711 -18.051 1.00 97.94 207 ASP A O 1
ATOM 1614 N N . ASP A 1 208 ? 11.043 3.568 -18.015 1.00 98.50 208 ASP A N 1
ATOM 1615 C CA . ASP A 1 208 ? 10.132 3.563 -19.158 1.00 98.50 208 ASP A CA 1
ATOM 1616 C C . ASP A 1 208 ? 8.673 3.225 -18.778 1.00 98.50 208 ASP A C 1
ATOM 1618 O O . ASP A 1 208 ? 7.845 2.941 -19.649 1.00 98.50 208 ASP A O 1
ATOM 1622 N N . ALA A 1 209 ? 8.345 3.273 -17.481 1.00 98.38 209 ALA A N 1
ATOM 1623 C CA . ALA A 1 209 ? 7.032 2.919 -16.928 1.00 98.38 209 ALA A CA 1
ATOM 1624 C C . ALA A 1 209 ? 5.933 3.983 -17.104 1.00 98.38 209 ALA A C 1
ATOM 1626 O O . ALA A 1 209 ? 4.788 3.727 -16.752 1.00 98.38 209 ALA A O 1
ATOM 1627 N N . GLY A 1 210 ? 6.251 5.142 -17.688 1.00 97.94 210 GLY A N 1
ATOM 1628 C CA . GLY A 1 210 ? 5.304 6.254 -17.814 1.00 97.94 210 GLY A CA 1
ATOM 1629 C C . GLY A 1 210 ? 5.083 6.988 -16.491 1.00 97.94 210 GLY A C 1
ATOM 1630 O O . GLY A 1 210 ? 5.969 7.006 -15.634 1.00 97.94 210 GLY A O 1
ATOM 1631 N N . THR A 1 211 ? 3.922 7.626 -16.369 1.00 98.25 211 THR A N 1
ATOM 1632 C CA . THR A 1 211 ? 3.494 8.423 -15.210 1.00 98.25 211 THR A CA 1
ATOM 1633 C C . THR A 1 211 ? 2.094 8.032 -14.733 1.00 98.25 211 THR A C 1
ATOM 1635 O O . THR A 1 211 ? 1.381 7.304 -15.426 1.00 98.25 211 THR A O 1
ATOM 1638 N N . TYR A 1 212 ? 1.672 8.555 -13.576 1.00 98.12 212 TYR A N 1
ATOM 1639 C CA . TYR A 1 212 ? 0.424 8.196 -12.884 1.00 98.12 212 TYR A CA 1
ATOM 1640 C C . TYR A 1 212 ? -0.802 8.003 -13.791 1.00 98.12 212 TYR A C 1
ATOM 1642 O O . TYR A 1 212 ? -1.543 7.035 -13.618 1.00 98.12 212 TYR A O 1
ATOM 1650 N N . ASN A 1 213 ? -1.013 8.911 -14.749 1.00 98.19 213 ASN A N 1
ATOM 1651 C CA . ASN A 1 213 ? -2.230 8.996 -15.565 1.00 98.19 213 ASN A CA 1
ATOM 1652 C C . ASN A 1 213 ? -2.068 8.452 -16.993 1.00 98.19 213 ASN A C 1
ATOM 1654 O O . ASN A 1 213 ? -2.931 8.691 -17.842 1.00 98.19 213 ASN A O 1
ATOM 1658 N N . ASP A 1 214 ? -0.967 7.758 -17.285 1.00 98.00 214 ASP A N 1
ATOM 1659 C CA . ASP A 1 214 ? -0.782 7.114 -18.582 1.00 98.00 214 ASP A CA 1
ATOM 1660 C C . ASP A 1 214 ? -1.687 5.884 -18.749 1.00 98.00 214 ASP A C 1
ATOM 1662 O O . ASP A 1 214 ? -2.272 5.361 -17.800 1.00 98.00 214 ASP A O 1
ATOM 1666 N N . ASN A 1 215 ? -1.787 5.421 -19.997 1.00 95.69 215 ASN A N 1
ATOM 1667 C CA . ASN A 1 215 ? -2.378 4.128 -20.346 1.00 95.69 215 ASN A CA 1
ATOM 1668 C C . ASN A 1 215 ? -1.245 3.125 -20.615 1.00 95.69 215 ASN A C 1
ATOM 1670 O O . ASN A 1 215 ? -0.216 3.552 -21.150 1.00 95.69 215 ASN A O 1
ATOM 1674 N N . PRO A 1 216 ? -1.445 1.810 -20.391 1.00 96.88 216 PRO A N 1
ATOM 1675 C CA . PRO A 1 216 ? -0.397 0.802 -20.573 1.00 96.88 216 PRO A CA 1
ATOM 1676 C C . PRO A 1 216 ? 0.327 0.901 -21.925 1.00 96.88 216 PRO A C 1
ATOM 1678 O O . PRO A 1 216 ? 1.551 1.024 -21.971 1.00 96.88 216 PRO A O 1
ATOM 1681 N N . GLU A 1 217 ? -0.434 0.993 -23.020 1.00 95.81 217 GLU A N 1
ATOM 1682 C CA . GLU A 1 217 ? 0.077 1.055 -24.401 1.00 95.81 217 GLU A CA 1
ATOM 1683 C C . GLU A 1 217 ? 0.940 2.283 -24.729 1.00 95.81 217 GLU A C 1
ATOM 1685 O O . GLU A 1 217 ? 1.658 2.294 -25.730 1.00 95.81 217 GLU A O 1
ATOM 1690 N N . LYS A 1 218 ? 0.883 3.340 -23.910 1.00 94.81 218 LYS A N 1
ATOM 1691 C CA . LYS A 1 218 ? 1.708 4.547 -24.093 1.00 94.81 218 LYS A CA 1
ATOM 1692 C C . LYS A 1 218 ? 3.071 4.448 -23.412 1.00 94.81 218 LYS A C 1
ATOM 1694 O O . LYS A 1 218 ? 3.904 5.332 -23.597 1.00 94.81 218 LYS A O 1
ATOM 1699 N N . THR A 1 219 ? 3.305 3.397 -22.636 1.00 98.06 219 THR A N 1
ATOM 1700 C CA . THR A 1 219 ? 4.531 3.221 -21.855 1.00 98.06 219 THR A CA 1
ATOM 1701 C C . THR A 1 219 ? 5.473 2.229 -22.531 1.00 98.06 219 THR A C 1
ATOM 1703 O O . THR A 1 219 ? 5.041 1.335 -23.259 1.00 98.06 219 THR A O 1
ATOM 1706 N N . GLY A 1 220 ? 6.781 2.362 -22.305 1.00 98.56 220 GLY A N 1
ATOM 1707 C CA . GLY A 1 220 ? 7.738 1.335 -22.727 1.00 98.56 220 GLY A CA 1
ATOM 1708 C C . GLY A 1 220 ? 7.579 0.053 -21.910 1.00 98.56 220 GLY A C 1
ATOM 1709 O O . GLY A 1 220 ? 7.678 -1.049 -22.459 1.00 98.56 220 GLY A O 1
ATOM 1710 N N . PHE A 1 221 ? 7.248 0.213 -20.626 1.00 98.69 221 PHE A N 1
ATOM 1711 C CA . PHE A 1 221 ? 7.192 -0.889 -19.684 1.00 98.69 221 PHE A CA 1
ATOM 1712 C C . PHE A 1 221 ? 5.966 -1.780 -19.851 1.00 98.69 221 PHE A C 1
ATOM 1714 O O . PHE A 1 221 ? 6.158 -2.989 -19.876 1.00 98.69 221 PHE A O 1
ATOM 1721 N N . PHE A 1 222 ? 4.753 -1.221 -19.968 1.00 98.69 222 PHE A N 1
ATOM 1722 C CA . PHE A 1 222 ? 3.485 -1.969 -19.896 1.00 98.69 222 PHE A CA 1
ATOM 1723 C C . PHE A 1 222 ? 2.830 -2.279 -21.248 1.00 98.69 222 PHE A C 1
ATOM 1725 O O . PHE A 1 222 ? 1.923 -3.104 -21.290 1.00 98.69 222 PHE A O 1
ATOM 1732 N N . LYS A 1 223 ? 3.261 -1.662 -22.357 1.00 97.75 223 LYS A N 1
ATOM 1733 C CA . LYS A 1 223 ? 2.721 -1.982 -23.693 1.00 97.75 223 LYS A CA 1
ATOM 1734 C C . LYS A 1 223 ? 2.863 -3.470 -24.031 1.00 97.75 223 LYS A C 1
ATOM 1736 O O . LYS A 1 223 ? 3.708 -4.162 -23.457 1.00 97.75 223 LYS A O 1
ATOM 1741 N N . SER A 1 224 ? 2.118 -3.959 -25.021 1.00 96.31 224 SER A N 1
ATOM 1742 C CA . SER A 1 224 ? 2.279 -5.342 -25.499 1.00 96.31 224 SER A CA 1
ATOM 1743 C C . SER A 1 224 ? 3.742 -5.654 -25.876 1.00 96.31 224 SER A C 1
ATOM 1745 O O . SER A 1 224 ? 4.402 -4.871 -26.565 1.00 96.31 224 SER A O 1
ATOM 1747 N N . ASN A 1 225 ? 4.268 -6.792 -25.401 1.00 95.69 225 ASN A N 1
ATOM 1748 C CA . ASN A 1 225 ? 5.691 -7.170 -25.480 1.00 95.69 225 ASN A CA 1
ATOM 1749 C C . ASN A 1 225 ? 6.662 -6.133 -24.864 1.00 95.69 225 ASN A C 1
ATOM 1751 O O . ASN A 1 225 ? 7.814 -6.017 -25.289 1.00 95.69 225 ASN A O 1
ATOM 1755 N N . GLY A 1 226 ? 6.192 -5.350 -23.890 1.00 98.19 226 GLY A N 1
ATOM 1756 C CA . GLY A 1 226 ? 6.960 -4.326 -23.186 1.00 98.19 226 GLY A CA 1
ATOM 1757 C C . GLY A 1 226 ? 7.958 -4.885 -22.173 1.00 98.19 226 GLY A C 1
ATOM 1758 O O . GLY A 1 226 ? 8.090 -6.100 -21.977 1.00 98.19 226 GLY A O 1
ATOM 1759 N N . THR A 1 227 ? 8.663 -3.976 -21.495 1.00 98.69 227 THR A N 1
ATOM 1760 C CA . THR A 1 227 ? 9.737 -4.321 -20.549 1.00 98.69 227 THR A CA 1
ATOM 1761 C C . THR A 1 227 ? 9.270 -5.276 -19.452 1.00 98.69 227 THR A C 1
ATOM 1763 O O . THR A 1 227 ? 10.051 -6.146 -19.065 1.00 98.69 227 THR A O 1
ATOM 1766 N N . TYR A 1 228 ? 8.005 -5.218 -19.019 1.00 98.56 228 TYR A N 1
ATOM 1767 C CA . TYR A 1 228 ? 7.442 -6.124 -18.008 1.00 98.56 228 TYR A CA 1
ATOM 1768 C C . TYR A 1 228 ? 7.579 -7.620 -18.352 1.00 98.56 228 TYR A C 1
ATOM 1770 O O . TYR A 1 228 ? 7.682 -8.451 -17.449 1.00 98.56 228 TYR A O 1
ATOM 1778 N N . GLN A 1 229 ? 7.644 -7.978 -19.641 1.00 98.25 229 GLN A N 1
ATOM 1779 C CA . GLN A 1 229 ? 7.802 -9.366 -20.092 1.00 98.25 229 GLN A CA 1
ATOM 1780 C C . GLN A 1 229 ? 9.268 -9.802 -20.250 1.00 98.25 229 GLN A C 1
ATOM 1782 O O . GLN A 1 229 ? 9.548 -11.003 -20.369 1.00 98.25 229 GLN A O 1
ATOM 1787 N N . THR A 1 230 ? 10.207 -8.853 -20.254 1.00 98.62 230 THR A N 1
ATOM 1788 C CA . THR A 1 230 ? 11.649 -9.127 -20.357 1.00 98.62 230 THR A CA 1
ATOM 1789 C C . THR A 1 230 ? 12.186 -9.767 -19.078 1.00 98.62 230 THR A C 1
ATOM 1791 O O . THR A 1 230 ? 11.539 -9.744 -18.032 1.00 98.62 230 THR A O 1
ATOM 1794 N N . GLU A 1 231 ? 13.395 -10.324 -19.137 1.00 98.62 231 GLU A N 1
ATOM 1795 C CA . GLU A 1 231 ? 14.067 -10.873 -17.955 1.00 98.62 231 GLU A CA 1
ATOM 1796 C C . GLU A 1 231 ? 14.254 -9.815 -16.854 1.00 98.62 231 GLU A C 1
ATOM 1798 O O . GLU A 1 231 ? 13.848 -10.041 -15.714 1.00 98.62 231 GLU A O 1
ATOM 1803 N N . LYS A 1 232 ? 14.749 -8.623 -17.221 1.00 98.62 232 LYS A N 1
ATOM 1804 C CA . LYS A 1 232 ? 14.899 -7.476 -16.311 1.00 98.62 232 LYS A CA 1
ATOM 1805 C C . LYS A 1 232 ? 13.563 -7.085 -15.671 1.00 98.62 232 LYS A C 1
ATOM 1807 O O . LYS A 1 232 ? 13.495 -6.905 -14.457 1.00 98.62 232 LYS A O 1
ATOM 1812 N N . GLY A 1 233 ? 12.498 -6.964 -16.467 1.00 98.75 233 GLY A N 1
ATOM 1813 C CA . GLY A 1 233 ? 11.172 -6.592 -15.961 1.00 98.75 233 GLY A CA 1
ATOM 1814 C C . GLY A 1 233 ? 10.590 -7.638 -15.015 1.00 98.75 233 GLY A C 1
ATOM 1815 O O . GLY A 1 233 ? 10.139 -7.296 -13.924 1.00 98.75 233 GLY A O 1
ATOM 1816 N N . LYS A 1 234 ? 10.681 -8.925 -15.372 1.00 98.81 234 LYS A N 1
ATOM 1817 C CA . LYS A 1 234 ? 10.242 -10.037 -14.514 1.00 98.81 234 LYS A CA 1
ATOM 1818 C C . LYS A 1 234 ? 11.023 -10.093 -13.206 1.00 98.81 234 LYS A C 1
ATOM 1820 O O . LYS A 1 234 ? 10.422 -10.352 -12.160 1.00 98.81 234 LYS A O 1
ATOM 1825 N N . PHE A 1 235 ? 12.332 -9.848 -13.253 1.00 98.88 235 PHE A N 1
ATOM 1826 C CA . PHE A 1 235 ? 13.174 -9.758 -12.064 1.00 98.88 235 PHE A CA 1
ATOM 1827 C C . PHE A 1 235 ? 12.732 -8.600 -11.165 1.00 98.88 235 PHE A C 1
ATOM 1829 O O . PHE A 1 235 ? 12.476 -8.813 -9.980 1.00 98.88 235 PHE A O 1
ATOM 1836 N N . PHE A 1 236 ? 12.559 -7.405 -11.736 1.00 98.94 236 PHE A N 1
ATOM 1837 C CA . PHE A 1 236 ? 12.085 -6.230 -11.010 1.00 98.94 236 PHE A CA 1
ATOM 1838 C C . PHE A 1 236 ? 10.713 -6.457 -10.361 1.00 98.94 236 PHE A C 1
ATOM 1840 O O . PHE A 1 236 ? 10.577 -6.252 -9.159 1.00 98.94 236 PHE A O 1
ATOM 1847 N N . LEU A 1 237 ? 9.717 -6.947 -11.104 1.00 98.94 237 LEU A N 1
ATOM 1848 C CA . LEU A 1 237 ? 8.370 -7.188 -10.574 1.00 98.94 237 LEU A CA 1
ATOM 1849 C C . LEU A 1 237 ? 8.357 -8.281 -9.498 1.00 98.94 237 LEU A C 1
ATOM 1851 O O . LEU A 1 237 ? 7.612 -8.190 -8.521 1.00 98.94 237 LEU A O 1
ATOM 1855 N N . THR A 1 238 ? 9.209 -9.302 -9.637 1.00 98.88 238 THR A N 1
ATOM 1856 C CA . THR A 1 238 ? 9.391 -10.332 -8.603 1.00 98.88 238 THR A CA 1
ATOM 1857 C C . THR A 1 238 ? 9.990 -9.732 -7.339 1.00 98.88 238 THR A C 1
ATOM 1859 O O . THR A 1 238 ? 9.484 -9.992 -6.252 1.00 98.88 238 THR A O 1
ATOM 1862 N N . TRP A 1 239 ? 11.035 -8.914 -7.465 1.00 98.88 239 TRP A N 1
ATOM 1863 C CA . TRP A 1 239 ? 11.630 -8.208 -6.335 1.00 98.88 239 TRP A CA 1
ATOM 1864 C C . TRP A 1 239 ? 10.606 -7.290 -5.655 1.00 98.88 239 TRP A C 1
ATOM 1866 O O . TRP A 1 239 ? 10.367 -7.434 -4.459 1.00 98.88 239 TRP A O 1
ATOM 1876 N N . TYR A 1 240 ? 9.942 -6.424 -6.422 1.00 98.94 240 TYR A N 1
ATOM 1877 C CA . TYR A 1 240 ? 9.015 -5.411 -5.920 1.00 98.94 240 TYR A CA 1
ATOM 1878 C C . TYR A 1 240 ? 7.829 -6.037 -5.172 1.00 98.94 240 TYR A C 1
ATOM 1880 O O . TYR A 1 240 ? 7.565 -5.699 -4.021 1.00 98.94 240 TYR A O 1
ATOM 1888 N N . SER A 1 241 ? 7.177 -7.040 -5.768 1.00 98.88 241 SER A N 1
ATOM 1889 C CA . SER A 1 241 ? 6.077 -7.758 -5.107 1.00 98.88 241 SER A CA 1
ATOM 1890 C C . SER A 1 241 ? 6.529 -8.573 -3.890 1.00 98.88 241 SER A C 1
ATOM 1892 O O . SER A 1 241 ? 5.830 -8.613 -2.877 1.00 98.88 241 SER A O 1
ATOM 1894 N N . ASN A 1 242 ? 7.720 -9.184 -3.926 1.00 98.75 242 ASN A N 1
ATOM 1895 C CA . ASN A 1 242 ? 8.242 -9.921 -2.774 1.00 98.75 242 ASN A CA 1
ATOM 1896 C C . ASN A 1 242 ? 8.581 -9.000 -1.598 1.00 98.75 242 ASN A C 1
ATOM 1898 O O . ASN A 1 242 ? 8.364 -9.398 -0.456 1.00 98.75 242 ASN A O 1
ATOM 1902 N N . LYS A 1 243 ? 9.083 -7.781 -1.841 1.00 98.75 243 LYS A N 1
ATOM 1903 C CA . LYS A 1 243 ? 9.332 -6.804 -0.768 1.00 98.75 243 LYS A CA 1
ATOM 1904 C C . LYS A 1 243 ? 8.048 -6.494 0.003 1.00 98.75 243 LYS A C 1
ATOM 1906 O O . LYS A 1 243 ? 8.084 -6.495 1.231 1.00 98.75 243 LYS A O 1
ATOM 1911 N N . LEU A 1 244 ? 6.924 -6.341 -0.697 1.00 98.50 244 LEU A N 1
ATOM 1912 C CA . LEU A 1 244 ? 5.613 -6.155 -0.075 1.00 98.50 244 LEU A CA 1
ATOM 1913 C C . LEU A 1 244 ? 5.175 -7.386 0.741 1.00 98.50 244 LEU A C 1
ATOM 1915 O O . LEU A 1 244 ? 4.721 -7.250 1.873 1.00 98.50 244 LEU A O 1
ATOM 1919 N N . ILE A 1 245 ? 5.370 -8.602 0.220 1.00 98.50 245 ILE A N 1
ATOM 1920 C CA . ILE A 1 245 ? 5.050 -9.837 0.962 1.00 98.50 245 ILE A CA 1
ATOM 1921 C C . ILE A 1 245 ? 5.901 -9.955 2.235 1.00 98.50 245 ILE A C 1
ATOM 1923 O O . ILE A 1 245 ? 5.366 -10.294 3.289 1.00 98.50 245 ILE A O 1
ATOM 1927 N N . TYR A 1 246 ? 7.203 -9.660 2.164 1.00 97.81 246 TYR A N 1
ATOM 1928 C CA . TYR A 1 246 ? 8.091 -9.702 3.329 1.00 97.81 246 TYR A CA 1
ATOM 1929 C C . TYR A 1 246 ? 7.746 -8.641 4.373 1.00 97.81 246 TYR A C 1
ATOM 1931 O O . TYR A 1 246 ? 7.812 -8.937 5.564 1.00 97.81 246 TYR A O 1
ATOM 1939 N N . HIS A 1 247 ? 7.350 -7.445 3.938 1.00 97.69 247 HIS A N 1
ATOM 1940 C CA . HIS A 1 247 ? 6.845 -6.393 4.818 1.00 97.69 247 HIS A CA 1
ATOM 1941 C C . HIS A 1 247 ? 5.638 -6.881 5.629 1.00 97.69 247 HIS A C 1
ATOM 1943 O O . HIS A 1 247 ? 5.643 -6.829 6.860 1.00 97.69 247 HIS A O 1
ATOM 1949 N N . GLY A 1 248 ? 4.638 -7.446 4.939 1.00 96.06 248 GLY A N 1
ATOM 1950 C CA . GLY A 1 248 ? 3.469 -8.041 5.584 1.00 96.06 248 GLY A CA 1
ATOM 1951 C C . GLY A 1 248 ? 3.834 -9.180 6.541 1.00 96.06 248 GLY A C 1
ATOM 1952 O O . GLY A 1 248 ? 3.372 -9.181 7.678 1.00 96.06 248 GLY A O 1
ATOM 1953 N N . ASP A 1 249 ? 4.703 -10.107 6.118 1.00 96.12 249 ASP A N 1
ATOM 1954 C CA . ASP A 1 249 ? 5.133 -11.261 6.929 1.00 96.12 249 ASP A CA 1
ATOM 1955 C C . ASP A 1 249 ? 5.771 -10.815 8.254 1.00 96.12 249 ASP A C 1
ATOM 1957 O O . ASP A 1 249 ? 5.429 -11.335 9.312 1.00 96.12 249 ASP A O 1
ATOM 1961 N N . GLN A 1 250 ? 6.664 -9.821 8.213 1.00 94.31 250 GLN A N 1
ATOM 1962 C CA . GLN A 1 250 ? 7.371 -9.327 9.400 1.00 94.31 250 GLN A CA 1
ATOM 1963 C C . GLN A 1 250 ? 6.442 -8.608 10.378 1.00 94.31 250 GLN A C 1
ATOM 1965 O O . GLN A 1 250 ? 6.513 -8.833 11.584 1.00 94.31 250 GLN A O 1
ATOM 1970 N N . ILE A 1 251 ? 5.560 -7.745 9.876 1.00 92.38 251 ILE A N 1
ATOM 1971 C CA . ILE A 1 251 ? 4.676 -6.955 10.739 1.00 92.38 251 ILE A CA 1
ATOM 1972 C C . ILE A 1 251 ? 3.596 -7.835 11.372 1.00 92.38 251 ILE A C 1
ATOM 1974 O O . ILE A 1 251 ? 3.251 -7.625 12.536 1.00 92.38 251 ILE A O 1
ATOM 1978 N N . LEU A 1 252 ? 3.079 -8.826 10.641 1.00 91.94 252 LEU A N 1
ATOM 1979 C CA . LEU A 1 252 ? 2.097 -9.774 11.168 1.00 91.94 252 LEU A CA 1
ATOM 1980 C C . LEU A 1 252 ? 2.714 -10.763 12.160 1.00 91.94 252 LEU A C 1
ATOM 1982 O O . LEU A 1 252 ? 2.052 -11.138 13.125 1.00 91.94 252 LEU A O 1
ATOM 1986 N N . GLU A 1 253 ? 3.984 -11.132 11.985 1.00 91.69 253 GLU A N 1
ATOM 1987 C CA . GLU A 1 253 ? 4.735 -11.906 12.979 1.00 91.69 253 GLU A CA 1
ATOM 1988 C C . GLU A 1 253 ? 4.812 -11.154 14.320 1.00 91.69 253 GLU A C 1
ATOM 1990 O O . GLU A 1 253 ? 4.563 -11.734 15.378 1.00 91.69 253 GLU A O 1
ATOM 1995 N N . GLU A 1 254 ? 5.099 -9.848 14.299 1.00 88.25 254 GLU A N 1
ATOM 1996 C CA . GLU A 1 254 ? 5.097 -9.032 15.520 1.00 88.25 254 GLU A CA 1
ATOM 1997 C C . GLU A 1 254 ? 3.691 -8.860 16.107 1.00 88.25 254 GLU A C 1
ATOM 1999 O O . GLU A 1 254 ? 3.522 -8.991 17.321 1.00 88.25 254 GLU A O 1
ATOM 2004 N N . ALA A 1 255 ? 2.667 -8.663 15.270 1.00 86.00 255 ALA A N 1
ATOM 2005 C CA . ALA A 1 255 ? 1.278 -8.637 15.729 1.00 86.00 255 ALA A CA 1
ATOM 2006 C C . ALA A 1 255 ? 0.909 -9.938 16.459 1.00 86.00 255 ALA A C 1
ATOM 2008 O O . ALA A 1 255 ? 0.356 -9.908 17.559 1.00 86.00 255 ALA A O 1
ATOM 2009 N N . ASN A 1 256 ? 1.281 -11.090 15.895 1.00 87.75 256 ASN A N 1
ATOM 2010 C CA . ASN A 1 256 ? 1.048 -12.395 16.508 1.00 87.75 256 ASN A CA 1
ATOM 2011 C C . ASN A 1 256 ? 1.706 -12.524 17.881 1.00 87.75 256 ASN A C 1
ATOM 2013 O O . ASN A 1 256 ? 1.095 -13.067 18.799 1.00 87.75 256 ASN A O 1
ATOM 2017 N N . LYS A 1 257 ? 2.924 -11.999 18.056 1.00 86.81 257 LYS A N 1
ATOM 2018 C CA . LYS A 1 257 ? 3.598 -11.985 19.364 1.00 86.81 257 LYS A CA 1
ATOM 2019 C C . LYS A 1 257 ? 2.859 -11.114 20.376 1.00 86.81 257 LYS A C 1
ATOM 2021 O O . LYS A 1 257 ? 2.756 -11.503 21.537 1.00 86.81 257 LYS A O 1
ATOM 2026 N N . VAL A 1 258 ? 2.345 -9.960 19.947 1.00 82.19 258 VAL A N 1
ATOM 2027 C CA . VAL A 1 258 ? 1.601 -9.024 20.806 1.00 82.19 258 VAL A CA 1
ATOM 2028 C C . VAL A 1 258 ? 0.262 -9.610 21.251 1.00 82.19 258 VAL A C 1
ATOM 2030 O O . VAL A 1 258 ? -0.089 -9.502 22.423 1.00 82.19 258 VAL A O 1
ATOM 2033 N N . PHE A 1 259 ? -0.467 -10.256 20.342 1.00 81.38 259 PHE A N 1
ATOM 2034 C CA . PHE A 1 259 ? -1.806 -10.793 20.605 1.00 81.38 259 PHE A CA 1
ATOM 2035 C C . PHE A 1 259 ? -1.813 -12.284 20.961 1.00 81.38 259 PHE A C 1
ATOM 2037 O O . PHE A 1 259 ? -2.873 -12.917 20.995 1.00 81.38 259 PHE A O 1
ATOM 2044 N N . LEU A 1 260 ? -0.649 -12.866 21.258 1.00 85.25 260 LEU A N 1
ATOM 2045 C CA . LEU A 1 260 ? -0.545 -14.276 21.602 1.00 85.25 260 LEU A CA 1
ATOM 2046 C C . LEU A 1 260 ? -1.374 -14.591 22.856 1.00 85.25 260 LEU A C 1
ATOM 2048 O O . LEU A 1 260 ? -1.148 -14.047 23.935 1.00 85.25 260 LEU A O 1
ATOM 2052 N N . GLY A 1 261 ? -2.330 -15.512 22.720 1.00 82.88 261 GLY A N 1
ATOM 2053 C CA . GLY A 1 261 ? -3.237 -15.907 23.803 1.00 82.88 261 GLY A CA 1
ATOM 2054 C C . GLY A 1 261 ? -4.481 -15.022 23.949 1.00 82.88 261 GLY A C 1
ATOM 2055 O O . GLY A 1 261 ? -5.391 -15.381 24.702 1.00 82.88 261 GLY A O 1
ATOM 2056 N N . CYS A 1 262 ? -4.579 -13.920 23.203 1.00 81.75 262 CYS A N 1
ATOM 2057 C CA . CYS A 1 262 ? -5.813 -13.154 23.075 1.00 81.75 262 CYS A CA 1
ATOM 2058 C C . CYS A 1 262 ? -6.812 -13.908 22.184 1.00 81.75 262 CYS A C 1
ATOM 2060 O O . CYS A 1 262 ? -6.447 -14.544 21.197 1.00 81.75 262 CYS A O 1
ATOM 2062 N N . LYS A 1 263 ? -8.108 -13.824 22.504 1.00 83.25 263 LYS A N 1
ATOM 2063 C CA . LYS A 1 263 ? -9.185 -14.382 21.665 1.00 83.25 263 LYS A CA 1
ATOM 2064 C C . LYS A 1 263 ?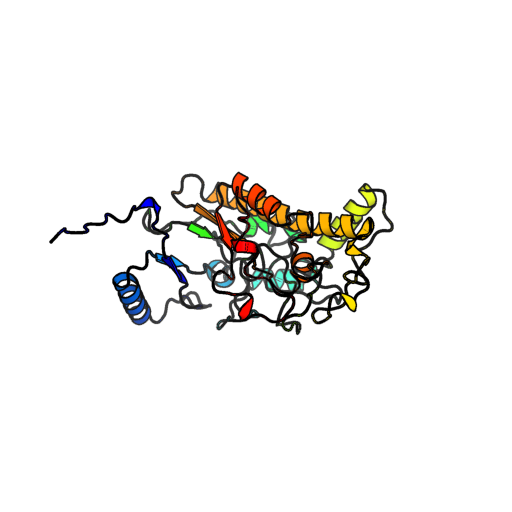 -9.576 -13.403 20.554 1.00 83.25 263 LYS A C 1
ATOM 2066 O O . LYS A 1 263 ? -10.739 -13.023 20.456 1.00 83.25 263 LYS A O 1
ATOM 2071 N N . VAL A 1 264 ? -8.596 -12.982 19.763 1.00 82.56 264 VAL A N 1
ATOM 2072 C CA . VAL A 1 264 ? -8.771 -12.083 18.617 1.00 82.56 264 VAL A CA 1
ATOM 2073 C C . VAL A 1 264 ? -8.221 -12.746 17.365 1.00 82.56 264 VAL A C 1
ATOM 2075 O O . VAL A 1 264 ? -7.312 -13.573 17.442 1.00 82.56 264 VAL A O 1
ATOM 2078 N N . LYS A 1 265 ? -8.790 -12.401 16.215 1.00 84.50 265 LYS A N 1
ATOM 2079 C CA . LYS A 1 265 ? -8.185 -12.695 14.919 1.00 84.50 265 LYS A CA 1
ATOM 2080 C C . LYS A 1 265 ? -7.261 -11.546 14.524 1.00 84.50 265 LYS A C 1
ATOM 2082 O O . LYS A 1 265 ? -7.404 -10.436 15.029 1.00 84.50 265 LYS A O 1
ATOM 2087 N N . ILE A 1 266 ? -6.285 -11.845 13.678 1.00 86.94 266 ILE A N 1
ATOM 2088 C CA . ILE A 1 266 ? -5.469 -10.834 13.013 1.00 86.94 266 ILE A CA 1
ATOM 2089 C C . ILE A 1 266 ? -5.930 -10.791 11.564 1.00 86.94 266 ILE A C 1
ATOM 2091 O O . ILE A 1 266 ? -6.134 -11.840 10.951 1.00 86.94 266 ILE A O 1
ATOM 2095 N N . ALA A 1 267 ? -6.080 -9.599 11.010 1.00 89.00 267 ALA A N 1
ATOM 2096 C CA . ALA A 1 267 ? -6.452 -9.397 9.625 1.00 89.00 267 ALA A CA 1
ATOM 2097 C C . ALA A 1 267 ? -5.463 -8.469 8.923 1.00 89.00 267 ALA A C 1
ATOM 2099 O O . ALA A 1 267 ? -4.840 -7.600 9.532 1.00 89.00 267 ALA A O 1
ATOM 2100 N N . ALA A 1 268 ? -5.335 -8.671 7.618 1.00 91.12 268 ALA A N 1
ATOM 2101 C CA . ALA A 1 268 ? -4.619 -7.782 6.723 1.00 91.12 268 ALA A CA 1
ATOM 2102 C C . ALA A 1 268 ? -5.533 -7.408 5.565 1.00 91.12 268 ALA A C 1
ATOM 2104 O O . ALA A 1 268 ? -6.267 -8.243 5.027 1.00 91.12 268 ALA A O 1
ATOM 2105 N N . LYS A 1 269 ? -5.445 -6.150 5.159 1.00 92.25 269 LYS A N 1
ATOM 2106 C CA . LYS A 1 269 ? -6.277 -5.587 4.109 1.00 92.25 269 LYS A CA 1
ATOM 2107 C C . LYS A 1 269 ? -5.535 -5.580 2.781 1.00 92.25 269 LYS A C 1
ATOM 2109 O O . LYS A 1 269 ? -4.405 -5.101 2.702 1.00 92.25 269 LYS A O 1
ATOM 2114 N N . VAL A 1 270 ? -6.175 -6.090 1.736 1.00 93.38 270 VAL A N 1
ATOM 2115 C CA . VAL A 1 270 ? -5.655 -6.098 0.362 1.00 93.38 270 VAL A CA 1
ATOM 2116 C C . VAL A 1 270 ? -6.577 -5.251 -0.508 1.00 93.38 270 VAL A C 1
ATOM 2118 O O . VAL A 1 270 ? -7.801 -5.368 -0.430 1.00 93.38 270 VAL A O 1
ATOM 2121 N N . SER A 1 271 ? -5.988 -4.374 -1.318 1.00 91.12 271 SER A N 1
ATOM 2122 C CA . SER A 1 271 ? -6.750 -3.440 -2.145 1.00 91.12 271 SER A CA 1
ATOM 2123 C C . SER A 1 271 ? -7.309 -4.114 -3.398 1.00 91.12 271 SER A C 1
ATOM 2125 O O . SER A 1 271 ? -6.643 -4.947 -4.017 1.00 91.12 271 SER A O 1
ATOM 2127 N N . GLY A 1 272 ? -8.527 -3.732 -3.787 1.00 92.31 272 GLY A N 1
ATOM 2128 C CA . GLY A 1 272 ? -9.174 -4.187 -5.018 1.00 92.31 272 GLY A CA 1
ATOM 2129 C C . GLY A 1 272 ? -8.771 -3.309 -6.199 1.00 92.31 272 GLY A C 1
ATOM 2130 O O . GLY A 1 272 ? -9.454 -2.338 -6.520 1.00 92.31 272 GLY A O 1
ATOM 2131 N N . ILE A 1 273 ? -7.652 -3.630 -6.845 1.00 94.31 273 ILE A N 1
ATOM 2132 C CA . ILE A 1 273 ? -7.135 -2.858 -7.981 1.00 94.31 273 ILE A CA 1
ATOM 2133 C C . ILE A 1 273 ? -7.731 -3.404 -9.278 1.00 94.31 273 ILE A C 1
ATOM 2135 O O . ILE A 1 273 ? -7.146 -4.230 -9.965 1.00 94.31 273 ILE A O 1
ATOM 2139 N N . HIS A 1 274 ? -8.949 -2.962 -9.581 1.00 91.56 274 HIS A N 1
ATOM 2140 C CA . HIS A 1 274 ? -9.768 -3.566 -10.635 1.00 91.56 274 HIS A CA 1
ATOM 2141 C C . HIS A 1 274 ? -9.607 -2.914 -12.016 1.00 91.56 274 HIS A C 1
ATOM 2143 O O . HIS A 1 274 ? -10.100 -3.457 -13.004 1.00 91.56 274 HIS A O 1
ATOM 2149 N N . TRP A 1 275 ? -8.999 -1.728 -12.121 1.00 94.31 275 TRP A N 1
ATOM 2150 C CA . TRP A 1 275 ? -8.749 -1.076 -13.413 1.00 94.31 275 TRP A CA 1
ATOM 2151 C C . TRP A 1 275 ? -7.523 -1.661 -14.091 1.00 94.31 275 TRP A C 1
ATOM 2153 O O . TRP A 1 275 ? -6.619 -2.094 -13.406 1.00 94.31 275 TRP A O 1
ATOM 2163 N N . TRP A 1 276 ? -7.509 -1.718 -15.425 1.00 95.94 276 TRP A N 1
ATOM 2164 C CA . TRP A 1 276 ? -6.506 -2.444 -16.224 1.00 95.94 276 TRP A CA 1
ATOM 2165 C C . TRP A 1 276 ? -6.406 -3.954 -15.968 1.00 95.94 276 TRP A C 1
ATOM 2167 O O . TRP A 1 276 ? -5.539 -4.589 -16.551 1.00 95.94 276 TRP A O 1
ATOM 2177 N N . TYR A 1 277 ? -7.321 -4.556 -15.204 1.00 94.00 277 TYR A N 1
ATOM 2178 C CA . TYR A 1 277 ? -7.345 -6.007 -14.987 1.00 94.00 277 TYR A CA 1
ATOM 2179 C C . TYR A 1 277 ? -7.520 -6.802 -16.292 1.00 94.00 277 TYR A C 1
ATOM 2181 O O . TYR A 1 277 ? -6.961 -7.876 -16.467 1.00 94.00 277 TYR A O 1
ATOM 2189 N N . LYS A 1 278 ? -8.312 -6.276 -17.239 1.00 92.56 278 LYS A N 1
ATOM 2190 C CA . LYS A 1 278 ? -8.527 -6.921 -18.551 1.00 92.56 278 LYS A CA 1
ATOM 2191 C C . LYS A 1 278 ? -7.421 -6.616 -19.565 1.00 92.56 278 LYS A C 1
ATOM 2193 O O . LYS A 1 278 ? -7.485 -7.115 -20.687 1.00 92.56 278 LYS A O 1
ATOM 2198 N N . ASP A 1 279 ? -6.469 -5.757 -19.213 1.00 94.62 279 ASP A N 1
ATOM 2199 C CA . ASP A 1 279 ? -5.283 -5.496 -20.024 1.00 94.62 279 ASP A CA 1
ATOM 2200 C C . ASP A 1 279 ? -4.214 -6.546 -19.700 1.00 94.62 279 ASP A C 1
ATOM 2202 O O . ASP A 1 279 ? -4.012 -6.872 -18.534 1.00 94.62 279 ASP A O 1
ATOM 2206 N N . GLU A 1 280 ? -3.504 -7.065 -20.707 1.00 95.06 280 GLU A N 1
ATOM 2207 C CA . GLU A 1 280 ? -2.508 -8.134 -20.509 1.00 95.06 280 GLU A CA 1
ATOM 2208 C C . GLU A 1 280 ? -1.416 -7.764 -19.495 1.00 95.06 280 GLU A C 1
ATOM 2210 O O . GLU A 1 280 ? -0.813 -8.651 -18.890 1.00 95.06 280 GLU A O 1
ATOM 2215 N N . SER A 1 281 ? -1.147 -6.466 -19.317 1.00 96.81 281 SER A N 1
ATOM 2216 C CA . SER A 1 281 ? -0.123 -5.978 -18.400 1.00 96.81 281 SER A CA 1
ATOM 2217 C C . SER A 1 281 ? -0.560 -5.927 -16.942 1.00 96.81 281 SER A C 1
ATOM 2219 O O . SER A 1 281 ? 0.319 -5.889 -16.084 1.00 96.81 281 SER A O 1
ATOM 2221 N N . HIS A 1 282 ? -1.868 -5.871 -16.650 1.00 98.06 282 HIS A N 1
ATOM 2222 C CA . HIS A 1 282 ? -2.386 -5.624 -15.299 1.00 98.06 282 HIS A CA 1
ATOM 2223 C C . HIS A 1 282 ? -1.690 -4.420 -14.612 1.00 98.06 282 HIS A C 1
ATOM 2225 O O . HIS A 1 282 ? -1.362 -4.455 -13.426 1.00 98.06 282 HIS A O 1
ATOM 2231 N N . ALA A 1 283 ? -1.383 -3.356 -15.372 1.00 98.31 283 ALA A N 1
ATOM 2232 C CA . ALA A 1 283 ? -0.407 -2.325 -14.986 1.00 98.31 283 ALA A CA 1
ATOM 2233 C C . ALA A 1 283 ? -0.611 -1.717 -13.584 1.00 98.31 283 ALA A C 1
ATOM 2235 O O . ALA A 1 283 ? 0.354 -1.517 -12.851 1.00 98.31 283 ALA A O 1
ATOM 2236 N N . SER A 1 284 ? -1.857 -1.452 -13.199 1.00 97.94 284 SER A N 1
ATOM 2237 C CA . SER A 1 284 ? -2.234 -0.907 -11.886 1.00 97.94 284 SER A CA 1
ATOM 2238 C C . SER A 1 284 ? -1.989 -1.883 -10.729 1.00 97.94 284 SER A C 1
ATOM 2240 O O . SER A 1 284 ? -1.556 -1.466 -9.653 1.00 97.94 284 SER A O 1
ATOM 2242 N N . GLU A 1 285 ? -2.232 -3.182 -10.921 1.00 98.62 285 GLU A N 1
ATOM 2243 C CA . GLU A 1 285 ? -1.888 -4.218 -9.945 1.00 98.62 285 GLU A CA 1
ATOM 2244 C C . GLU A 1 285 ? -0.367 -4.266 -9.778 1.00 98.62 285 GLU A C 1
ATOM 2246 O O . GLU A 1 285 ? 0.133 -4.219 -8.649 1.00 98.62 285 GLU A O 1
ATOM 2251 N N . LEU A 1 286 ? 0.374 -4.240 -10.895 1.00 98.81 286 LEU A N 1
ATOM 2252 C CA . LEU A 1 286 ? 1.836 -4.260 -10.888 1.00 98.81 286 LEU A CA 1
ATOM 2253 C C . LEU A 1 286 ? 2.432 -3.060 -10.141 1.00 98.81 286 LEU A C 1
ATOM 2255 O O . LEU A 1 286 ? 3.301 -3.256 -9.287 1.00 98.81 286 LEU A O 1
ATOM 2259 N N . THR A 1 287 ? 1.973 -1.834 -10.418 1.00 98.81 287 THR A N 1
ATOM 2260 C CA . THR A 1 287 ? 2.450 -0.624 -9.718 1.00 98.81 287 THR A CA 1
ATOM 2261 C C . THR A 1 287 ? 2.065 -0.622 -8.242 1.00 98.81 287 THR A C 1
ATOM 2263 O O . THR A 1 287 ? 2.828 -0.128 -7.416 1.00 98.81 287 THR A O 1
ATOM 2266 N N . SER A 1 288 ? 0.941 -1.243 -7.878 1.00 98.62 288 SER A N 1
ATOM 2267 C CA . SER A 1 288 ? 0.502 -1.403 -6.482 1.00 98.62 288 SER A CA 1
ATOM 2268 C C . SER A 1 288 ? 1.269 -2.487 -5.712 1.00 98.62 288 SER A C 1
ATOM 2270 O O . SER A 1 288 ? 1.128 -2.587 -4.491 1.00 98.62 288 SER A O 1
ATOM 2272 N N . GLY A 1 289 ? 2.113 -3.266 -6.397 1.00 98.69 289 GLY A N 1
ATOM 2273 C CA . GLY A 1 289 ? 2.931 -4.340 -5.824 1.00 98.69 289 GLY A CA 1
ATOM 2274 C C . GLY A 1 289 ? 2.323 -5.738 -5.951 1.00 98.69 289 GLY A C 1
ATOM 2275 O O . GLY A 1 289 ? 2.940 -6.714 -5.520 1.00 98.69 289 GLY A O 1
ATOM 2276 N N . TYR A 1 290 ? 1.149 -5.869 -6.568 1.00 98.69 290 TYR A N 1
ATOM 2277 C CA . TYR A 1 290 ? 0.518 -7.152 -6.855 1.00 98.69 290 TYR A CA 1
ATOM 2278 C C . TYR A 1 290 ? 0.997 -7.644 -8.214 1.00 98.69 290 TYR A C 1
ATOM 2280 O O . TYR A 1 290 ? 0.508 -7.227 -9.257 1.00 98.69 290 TYR A O 1
ATOM 2288 N N . TYR A 1 291 ? 1.976 -8.551 -8.221 1.00 98.69 291 TYR A N 1
ATOM 2289 C CA . TYR A 1 291 ? 2.482 -9.119 -9.471 1.00 98.69 291 TYR A CA 1
ATOM 2290 C C . TYR A 1 291 ? 1.523 -10.189 -10.021 1.00 98.69 291 TYR A C 1
ATOM 2292 O O . TYR A 1 291 ? 1.838 -11.378 -10.066 1.00 98.69 291 TYR A O 1
ATOM 2300 N N . ASN A 1 292 ? 0.324 -9.767 -10.393 1.00 98.31 292 ASN A N 1
ATOM 2301 C CA . ASN A 1 292 ? -0.714 -10.601 -10.968 1.00 98.31 292 ASN A CA 1
ATOM 2302 C C . ASN A 1 292 ? -0.690 -10.465 -12.495 1.00 98.31 292 ASN A C 1
ATOM 2304 O O . ASN A 1 292 ? -0.594 -9.358 -13.007 1.00 98.31 292 ASN A O 1
ATOM 2308 N N . LEU A 1 293 ? -0.706 -11.588 -13.211 1.00 96.56 293 LEU A N 1
ATOM 2309 C CA . LEU A 1 293 ? -0.743 -11.648 -14.675 1.00 96.56 293 LEU A CA 1
ATOM 2310 C C . LEU A 1 293 ? -1.454 -12.928 -15.119 1.00 96.56 293 LEU A C 1
ATOM 2312 O O . LEU A 1 293 ? -1.589 -13.889 -14.354 1.00 96.56 293 LEU A O 1
ATOM 2316 N N . VAL A 1 294 ? -1.781 -13.015 -16.408 1.00 91.31 294 VAL A N 1
ATOM 2317 C CA . VAL A 1 294 ? -2.177 -14.283 -17.034 1.00 91.31 294 VAL A CA 1
ATOM 2318 C C . VAL A 1 294 ? -1.105 -15.354 -16.779 1.00 91.31 294 VAL A C 1
ATOM 2320 O O . VAL A 1 294 ? 0.049 -15.229 -17.187 1.00 91.31 294 VAL A O 1
ATOM 2323 N N . GLY A 1 295 ? -1.486 -16.426 -16.078 1.00 92.44 295 GLY A N 1
ATOM 2324 C CA . GLY A 1 295 ? -0.586 -17.529 -15.721 1.00 92.44 295 GLY A CA 1
ATOM 2325 C C . GLY A 1 295 ? 0.284 -17.297 -14.476 1.00 92.44 295 GLY A C 1
ATOM 2326 O O . GLY A 1 295 ? 1.067 -18.182 -14.125 1.00 92.44 295 GLY A O 1
ATOM 2327 N N . ARG A 1 296 ? 0.138 -16.163 -13.776 1.00 96.88 296 ARG A N 1
ATOM 2328 C CA . ARG A 1 296 ? 0.802 -15.885 -12.494 1.00 96.88 296 ARG A CA 1
ATOM 2329 C C . ARG A 1 296 ? -0.177 -15.253 -11.507 1.00 96.88 296 ARG A C 1
ATOM 2331 O O . ARG A 1 296 ? -0.446 -14.062 -11.572 1.00 96.88 296 ARG A O 1
ATOM 2338 N N . ASP A 1 297 ? -0.613 -16.039 -10.533 1.00 97.44 297 ASP A N 1
ATOM 2339 C CA . ASP A 1 297 ? -1.455 -15.553 -9.439 1.00 97.44 297 ASP A CA 1
ATOM 2340 C C . ASP A 1 297 ? -0.638 -14.691 -8.458 1.00 97.44 297 ASP A C 1
ATOM 2342 O O . ASP A 1 297 ? 0.253 -15.188 -7.756 1.00 97.44 297 ASP A O 1
ATOM 2346 N N . GLY A 1 298 ? -0.923 -13.386 -8.442 1.00 97.19 298 GLY A N 1
ATOM 2347 C CA . GLY A 1 298 ? -0.262 -12.411 -7.570 1.00 97.19 298 GLY A CA 1
ATOM 2348 C C . GLY A 1 298 ? -0.790 -12.377 -6.132 1.00 97.19 298 GLY A C 1
ATOM 2349 O O . GLY A 1 298 ? -0.067 -11.941 -5.236 1.00 97.19 298 GLY A O 1
ATOM 2350 N N . TYR A 1 299 ? -2.004 -12.878 -5.888 1.00 96.50 299 TYR A N 1
ATOM 2351 C CA . TYR A 1 299 ? -2.694 -12.778 -4.597 1.00 96.50 299 TYR A CA 1
ATOM 2352 C C . TYR A 1 299 ? -2.528 -14.028 -3.737 1.00 96.50 299 TYR A C 1
ATOM 2354 O O . TYR A 1 299 ? -2.409 -13.939 -2.514 1.00 96.50 299 TYR A O 1
ATOM 2362 N N . ARG A 1 300 ? -2.447 -15.211 -4.348 1.00 95.31 300 ARG A N 1
ATOM 2363 C CA . ARG A 1 300 ? -2.246 -16.472 -3.625 1.00 95.31 300 ARG A CA 1
ATOM 2364 C C . ARG A 1 300 ? -0.962 -16.510 -2.786 1.00 95.31 300 ARG A C 1
ATOM 2366 O O . ARG A 1 300 ? -1.013 -17.075 -1.691 1.00 95.31 300 ARG A O 1
ATOM 2373 N N . PRO A 1 301 ? 0.184 -15.934 -3.204 1.00 97.38 301 PRO A N 1
ATOM 2374 C CA . PRO A 1 301 ? 1.349 -15.796 -2.328 1.00 97.38 301 PRO A CA 1
ATOM 2375 C C . PRO A 1 301 ? 1.076 -14.940 -1.083 1.00 97.38 301 PRO A C 1
ATOM 2377 O O . PRO A 1 301 ? 1.552 -15.290 -0.004 1.00 97.38 301 PRO A O 1
ATOM 2380 N N . ILE A 1 302 ? 0.270 -13.878 -1.208 1.00 96.56 302 ILE A N 1
ATOM 2381 C CA . ILE A 1 302 ? -0.161 -13.040 -0.078 1.00 96.56 302 ILE A CA 1
ATOM 2382 C C . ILE A 1 302 ? -1.059 -13.857 0.852 1.00 96.56 302 ILE A C 1
ATOM 2384 O O . ILE A 1 302 ? -0.772 -13.951 2.041 1.00 96.56 302 ILE A O 1
ATOM 2388 N N . ALA A 1 303 ? -2.076 -14.542 0.322 1.00 93.25 303 ALA A N 1
ATOM 2389 C CA . ALA A 1 303 ? -2.939 -15.416 1.120 1.00 93.25 303 ALA A CA 1
ATOM 2390 C C . ALA A 1 303 ? -2.145 -16.530 1.828 1.00 93.25 303 ALA A C 1
ATOM 2392 O O . ALA A 1 303 ? -2.386 -16.827 2.998 1.00 93.25 303 ALA A O 1
ATOM 2393 N N . ARG A 1 304 ? -1.135 -17.108 1.161 1.00 94.88 304 ARG A N 1
ATOM 2394 C CA . ARG A 1 304 ? -0.221 -18.082 1.773 1.00 94.88 304 ARG A CA 1
ATOM 2395 C C . ARG A 1 304 ? 0.587 -17.464 2.913 1.00 94.88 304 ARG A C 1
ATOM 2397 O O . ARG A 1 304 ? 0.726 -18.107 3.952 1.00 94.88 304 ARG A O 1
ATOM 2404 N N . MET A 1 305 ? 1.112 -16.253 2.737 1.00 96.44 305 MET A N 1
ATOM 2405 C CA . MET A 1 305 ? 1.800 -15.525 3.805 1.00 96.44 305 MET A CA 1
ATOM 2406 C C . MET A 1 305 ? 0.858 -15.307 4.999 1.00 96.44 305 MET A C 1
ATOM 2408 O O . MET A 1 305 ? 1.198 -15.719 6.102 1.00 96.44 305 MET A O 1
ATOM 2412 N N . LEU A 1 306 ? -0.369 -14.824 4.773 1.00 92.06 306 LEU A N 1
ATOM 2413 C CA . LEU A 1 306 ? -1.367 -14.626 5.834 1.00 92.06 306 LEU A CA 1
ATOM 2414 C C . LEU A 1 306 ? -1.734 -15.926 6.557 1.00 92.06 306 LEU A C 1
ATOM 2416 O O . LEU A 1 306 ? -1.885 -15.932 7.777 1.00 92.06 306 LEU A O 1
ATOM 2420 N N . SER A 1 307 ? -1.818 -17.048 5.834 1.00 91.50 307 SER A N 1
ATOM 2421 C CA . SER A 1 307 ? -2.154 -18.340 6.441 1.00 91.50 307 SER A CA 1
ATOM 2422 C C . SER A 1 307 ? -1.124 -18.802 7.482 1.00 91.50 307 SER A C 1
ATOM 2424 O O . SER A 1 307 ? -1.498 -19.457 8.452 1.00 91.50 307 SER A O 1
ATOM 2426 N N . ARG A 1 308 ? 0.157 -18.415 7.338 1.00 91.56 308 ARG A N 1
ATOM 2427 C CA . ARG A 1 308 ? 1.209 -18.692 8.338 1.00 91.56 308 ARG A CA 1
ATOM 2428 C C . ARG A 1 308 ? 0.959 -17.976 9.664 1.00 91.56 308 ARG A C 1
ATOM 2430 O O . ARG A 1 308 ? 1.411 -18.453 10.699 1.00 91.56 308 ARG A O 1
ATOM 2437 N N . HIS A 1 309 ? 0.222 -16.871 9.611 1.00 88.88 309 HIS A N 1
ATOM 2438 C CA . HIS A 1 309 ? -0.104 -16.005 10.739 1.00 88.88 309 HIS A CA 1
ATOM 2439 C C . HIS A 1 309 ? -1.497 -16.266 11.310 1.00 88.88 309 HIS A C 1
ATOM 2441 O O . HIS A 1 309 ? -1.949 -15.494 12.147 1.00 88.88 309 HIS A O 1
ATOM 2447 N N . TYR A 1 310 ? -2.195 -17.309 10.837 1.00 83.06 310 TYR A N 1
ATOM 2448 C CA . TYR A 1 310 ? -3.626 -17.535 11.099 1.00 83.06 310 TYR A CA 1
ATOM 2449 C C . TYR A 1 310 ? -4.482 -16.291 10.795 1.00 83.06 310 TYR A C 1
ATOM 2451 O O . TYR A 1 310 ? -5.521 -16.065 11.419 1.00 83.06 310 TYR A O 1
ATOM 2459 N N . GLY A 1 311 ? -4.012 -15.479 9.842 1.00 76.94 311 GLY A N 1
ATOM 2460 C CA . GLY A 1 311 ? -4.591 -14.191 9.509 1.00 76.94 311 GLY A CA 1
ATOM 2461 C C . GLY A 1 311 ? -5.790 -14.306 8.572 1.00 76.94 311 GLY A C 1
ATOM 2462 O O . GLY A 1 311 ? -5.893 -15.237 7.771 1.00 76.94 311 GLY A O 1
ATOM 2463 N N . THR A 1 312 ? -6.684 -13.325 8.647 1.00 84.44 312 THR A N 1
ATOM 2464 C CA . THR A 1 312 ? -7.810 -13.154 7.723 1.00 84.44 312 THR A CA 1
ATOM 2465 C C . THR A 1 312 ? -7.437 -12.152 6.631 1.00 84.44 312 THR A C 1
ATOM 2467 O O . THR A 1 312 ? -6.803 -11.133 6.901 1.00 84.44 312 THR A O 1
ATOM 2470 N N . LEU A 1 313 ? -7.824 -12.433 5.387 1.00 84.75 313 LEU A N 1
ATOM 2471 C CA . LEU A 1 313 ? -7.681 -11.495 4.276 1.00 84.75 313 LEU A CA 1
ATOM 2472 C C . LEU A 1 313 ? -8.964 -10.666 4.170 1.00 84.75 313 LEU A C 1
ATOM 2474 O O . LEU A 1 313 ? -10.022 -11.218 3.865 1.00 84.75 313 LEU A O 1
ATOM 2478 N N . ASN A 1 314 ? -8.870 -9.359 4.414 1.00 83.56 314 ASN A N 1
ATOM 2479 C CA . ASN A 1 314 ? -9.956 -8.417 4.160 1.00 83.56 314 ASN A CA 1
ATOM 2480 C C . ASN A 1 314 ? -9.796 -7.829 2.749 1.00 83.56 314 ASN A C 1
ATOM 2482 O O . ASN A 1 314 ? -8.773 -7.209 2.445 1.00 83.56 314 ASN A O 1
ATOM 2486 N N . PHE A 1 315 ? -10.781 -8.060 1.881 1.00 80.56 315 PHE A N 1
ATOM 2487 C CA . PHE A 1 315 ? -10.762 -7.630 0.483 1.00 80.56 315 PHE A CA 1
ATOM 2488 C C . PHE A 1 315 ? -11.859 -6.599 0.219 1.00 80.56 315 PHE A C 1
ATOM 2490 O O . PHE A 1 315 ? -12.968 -6.704 0.744 1.00 80.56 315 PHE A O 1
ATOM 2497 N N . LYS A 1 316 ? -11.549 -5.601 -0.609 1.00 74.81 316 LYS A N 1
ATOM 2498 C CA . LYS A 1 316 ? -12.462 -4.506 -0.966 1.00 74.81 316 LYS A CA 1
ATOM 2499 C C . LYS A 1 316 ? -13.177 -4.744 -2.303 1.00 74.81 316 LYS A C 1
ATOM 2501 O O . LYS A 1 316 ? -12.918 -5.728 -2.984 1.00 74.81 316 LYS A O 1
ATOM 2506 N N . CYS A 1 317 ? -14.069 -3.810 -2.652 1.00 76.88 317 CYS A N 1
ATOM 2507 C CA . CYS A 1 317 ? -14.814 -3.718 -3.916 1.00 76.88 317 CYS A CA 1
ATOM 2508 C C . CYS A 1 317 ? -15.990 -4.693 -4.084 1.00 76.88 317 CYS A C 1
ATOM 2510 O O . CYS A 1 317 ? -16.572 -4.737 -5.173 1.00 76.88 317 CYS A O 1
ATOM 2512 N N . LEU A 1 318 ? -16.365 -5.456 -3.044 1.00 72.44 318 LEU A N 1
ATOM 2513 C CA . LEU A 1 318 ? -17.402 -6.508 -3.085 1.00 72.44 318 LEU A CA 1
ATOM 2514 C C . LEU A 1 318 ? -18.774 -6.025 -3.598 1.00 72.44 318 LEU A C 1
ATOM 2516 O O . LEU A 1 318 ? -19.599 -6.826 -4.033 1.00 72.44 318 LEU A O 1
ATOM 2520 N N . GLU A 1 319 ? -19.034 -4.722 -3.550 1.00 76.06 319 GLU A N 1
ATOM 2521 C CA . GLU A 1 319 ? -20.247 -4.071 -4.037 1.00 76.06 319 GLU A CA 1
ATOM 2522 C C . GLU A 1 319 ? -20.255 -3.794 -5.552 1.00 76.06 319 GLU A C 1
ATOM 2524 O O . GLU A 1 319 ? -21.314 -3.528 -6.129 1.00 76.06 319 GLU A O 1
ATOM 2529 N N . MET A 1 320 ? -19.091 -3.832 -6.204 1.00 71.44 320 MET A N 1
ATOM 2530 C CA . MET A 1 320 ? -18.919 -3.420 -7.595 1.00 71.44 320 MET A CA 1
ATOM 2531 C C . MET A 1 320 ? -19.355 -4.503 -8.593 1.00 71.44 320 MET A C 1
ATOM 2533 O O . MET A 1 320 ? -19.235 -5.705 -8.355 1.00 71.44 320 MET A O 1
ATOM 2537 N N . ARG A 1 321 ? -19.846 -4.067 -9.761 1.00 72.06 321 ARG A N 1
ATOM 2538 C CA . ARG A 1 321 ? -20.202 -4.945 -10.889 1.00 72.06 321 ARG A CA 1
ATOM 2539 C C . ARG A 1 321 ? -19.520 -4.487 -12.168 1.00 72.06 321 ARG A C 1
ATOM 2541 O O . ARG A 1 321 ? -19.503 -3.293 -12.463 1.00 72.06 321 ARG A O 1
ATOM 2548 N N . ASP A 1 322 ? -19.088 -5.431 -12.993 1.00 72.75 322 ASP A N 1
ATOM 2549 C CA . ASP A 1 322 ? -18.466 -5.151 -14.289 1.00 72.75 322 ASP A CA 1
ATOM 2550 C C . ASP A 1 322 ? -19.347 -4.282 -15.189 1.00 72.75 322 ASP A C 1
ATOM 2552 O O . ASP A 1 322 ? -18.869 -3.365 -15.854 1.00 72.75 322 ASP A O 1
ATOM 2556 N N . SER A 1 323 ? -20.661 -4.523 -15.164 1.00 68.31 323 SER A N 1
ATOM 2557 C CA . SER A 1 323 ? -21.638 -3.811 -15.992 1.00 68.31 323 SER A CA 1
ATOM 2558 C C . SER A 1 323 ? -21.745 -2.312 -15.697 1.00 68.31 323 SER A C 1
ATOM 2560 O O . SER A 1 323 ? -22.316 -1.585 -16.506 1.00 68.31 323 SER A O 1
ATOM 2562 N N . VAL A 1 324 ? -21.267 -1.855 -14.534 1.00 64.00 324 VAL A N 1
ATOM 2563 C CA . VAL A 1 324 ? -21.275 -0.434 -14.143 1.00 64.00 324 VAL A CA 1
ATOM 2564 C C . VAL A 1 324 ? -19.885 0.207 -14.209 1.00 64.00 324 VAL A C 1
ATOM 2566 O O . VAL A 1 324 ? -19.742 1.384 -13.888 1.00 64.00 324 VAL A O 1
ATOM 2569 N N . CYS A 1 325 ? -18.872 -0.544 -14.648 1.00 57.88 325 CYS A N 1
ATOM 2570 C CA . CYS A 1 325 ? -17.485 -0.103 -14.734 1.00 57.88 325 CYS A CA 1
ATOM 2571 C C . CYS A 1 325 ? -17.090 0.298 -16.169 1.00 57.88 325 CYS A C 1
ATOM 2573 O O . CYS A 1 325 ? -17.693 -0.135 -17.153 1.00 57.88 325 CYS A O 1
ATOM 2575 N N . ILE A 1 326 ? -16.053 1.133 -16.313 1.00 63.03 326 ILE A N 1
ATOM 2576 C CA . ILE A 1 326 ? -15.511 1.514 -17.631 1.00 63.03 326 ILE A CA 1
ATOM 2577 C C . ILE A 1 326 ? -14.786 0.300 -18.245 1.00 63.03 326 ILE A C 1
ATOM 2579 O O . ILE A 1 326 ? -14.225 -0.530 -17.527 1.00 63.03 326 ILE A O 1
ATOM 2583 N N . LYS A 1 327 ? -14.779 0.191 -19.584 1.00 58.38 327 LYS A N 1
ATOM 2584 C CA . LYS A 1 327 ? -14.051 -0.860 -20.323 1.00 58.38 327 LYS A CA 1
ATOM 2585 C C . LYS A 1 327 ? -12.608 -1.007 -19.815 1.00 58.38 327 LYS A C 1
ATOM 2587 O O . LYS A 1 327 ? -11.899 -0.013 -19.711 1.00 58.38 327 LYS A O 1
ATOM 2592 N N . GLY A 1 328 ? -12.190 -2.247 -19.556 1.00 57.88 328 GLY A N 1
ATOM 2593 C CA . GLY A 1 328 ? -10.864 -2.584 -19.017 1.00 57.88 328 GLY A CA 1
ATOM 2594 C C . GLY A 1 328 ? -10.860 -2.955 -17.528 1.00 57.88 328 GLY A C 1
ATOM 2595 O O . GLY A 1 328 ? -9.848 -3.443 -17.036 1.00 57.88 328 GLY A O 1
ATOM 2596 N N . GLN A 1 329 ? -11.982 -2.753 -16.829 1.00 71.12 329 GLN A N 1
ATOM 2597 C CA . GLN A 1 329 ? -12.152 -3.119 -15.422 1.00 71.12 329 GLN A CA 1
ATOM 2598 C C . GLN A 1 329 ? -12.804 -4.494 -15.247 1.00 71.12 329 GLN A C 1
ATOM 2600 O O . GLN A 1 329 ? -13.630 -4.893 -16.077 1.00 71.12 329 GLN A O 1
ATOM 2605 N N . ASP A 1 330 ? -12.459 -5.183 -14.160 1.00 70.06 330 ASP A N 1
ATOM 2606 C CA . ASP A 1 330 ? -13.064 -6.466 -13.771 1.00 70.06 330 ASP A CA 1
ATOM 2607 C C . ASP A 1 330 ? -13.067 -6.665 -12.242 1.00 70.06 330 ASP A C 1
ATOM 2609 O O . ASP A 1 330 ? -12.329 -7.493 -11.704 1.00 70.06 330 ASP A O 1
ATOM 2613 N N . PRO A 1 331 ? -13.849 -5.869 -11.492 1.00 66.00 331 PRO A N 1
ATOM 2614 C CA . PRO A 1 331 ? -13.977 -6.083 -10.056 1.00 66.00 331 PRO A CA 1
ATOM 2615 C C . PRO A 1 331 ? -14.576 -7.457 -9.721 1.00 66.00 331 PRO A C 1
ATOM 2617 O O . PRO A 1 331 ? -14.333 -7.947 -8.622 1.00 66.00 331 PRO A O 1
ATOM 2620 N N . GLN A 1 332 ? -15.351 -8.082 -10.625 1.00 69.69 332 GLN A N 1
ATOM 2621 C CA . GLN A 1 332 ? -16.026 -9.349 -10.335 1.00 69.69 332 GLN A CA 1
ATOM 2622 C C . GLN A 1 332 ? -15.119 -10.578 -10.407 1.00 69.69 332 GLN A C 1
ATOM 2624 O O . GLN A 1 332 ? -15.383 -11.553 -9.697 1.00 69.69 332 GLN A O 1
ATOM 2629 N N . HIS A 1 333 ? -14.033 -10.534 -11.182 1.00 69.19 333 HIS A N 1
ATOM 2630 C CA . HIS A 1 333 ? -13.115 -11.664 -11.320 1.00 69.19 333 HIS A CA 1
ATOM 2631 C C . HIS A 1 333 ? -12.575 -12.179 -9.980 1.00 69.19 333 HIS A C 1
ATOM 2633 O O . HIS A 1 333 ? -12.487 -13.390 -9.764 1.00 69.19 333 HIS A O 1
ATOM 2639 N N . HIS A 1 334 ? -12.266 -11.274 -9.044 1.00 53.62 334 HIS A N 1
ATOM 2640 C CA . HIS A 1 334 ? -11.775 -11.642 -7.713 1.00 53.62 334 HIS A CA 1
ATOM 2641 C C . HIS A 1 334 ? -12.809 -12.423 -6.872 1.00 53.62 334 HIS A C 1
ATOM 2643 O O . HIS A 1 334 ? -12.430 -13.067 -5.893 1.00 53.62 334 HIS A O 1
ATOM 2649 N N . TYR A 1 335 ? -14.098 -12.397 -7.240 1.00 49.94 335 TYR A N 1
ATOM 2650 C CA . TYR A 1 335 ? -15.173 -13.137 -6.561 1.00 49.94 335 TYR A CA 1
ATOM 2651 C C . TYR A 1 335 ? -15.418 -14.516 -7.168 1.00 49.94 335 TYR A C 1
ATOM 2653 O O . TYR A 1 335 ? -15.744 -15.456 -6.444 1.00 49.94 335 TYR A O 1
ATOM 2661 N N . GLU A 1 336 ? -15.291 -14.638 -8.491 1.00 40.34 336 GLU A N 1
ATOM 2662 C CA . GLU A 1 336 ? -15.599 -15.875 -9.222 1.00 40.34 336 GLU A CA 1
ATOM 2663 C C . GLU A 1 336 ? -14.486 -16.928 -9.090 1.00 40.34 336 GLU A C 1
ATOM 2665 O O . GLU A 1 336 ? -14.745 -18.131 -9.187 1.00 40.34 336 GLU A O 1
ATOM 2670 N N . HIS A 1 337 ? -13.264 -16.487 -8.783 1.00 44.41 337 HIS A N 1
ATOM 2671 C CA . HIS A 1 337 ? -12.111 -17.342 -8.524 1.00 44.41 337 HIS A CA 1
ATOM 2672 C C . HIS A 1 337 ? -11.555 -17.073 -7.118 1.00 44.41 337 HIS A C 1
ATOM 2674 O O . HIS A 1 337 ? -10.684 -16.217 -6.958 1.00 44.41 337 HIS A O 1
ATOM 2680 N N . PRO A 1 338 ? -12.049 -17.769 -6.073 1.00 38.16 338 PRO A N 1
ATOM 2681 C CA . PRO A 1 338 ? -11.612 -17.512 -4.709 1.00 38.16 338 PRO A CA 1
ATOM 2682 C C . PRO A 1 338 ? -10.094 -17.690 -4.573 1.00 38.16 338 PRO A C 1
ATOM 2684 O O . PRO A 1 338 ? -9.542 -18.748 -4.871 1.00 38.16 338 PRO A O 1
ATOM 2687 N N . ILE A 1 339 ? -9.438 -16.643 -4.057 1.00 42.66 339 ILE A N 1
ATOM 2688 C CA . ILE A 1 339 ? -7.999 -16.575 -3.725 1.00 42.66 339 ILE A CA 1
ATOM 2689 C C . ILE A 1 339 ? -7.597 -17.677 -2.715 1.00 42.66 339 ILE A C 1
ATOM 2691 O O . ILE A 1 339 ? -6.418 -17.997 -2.540 1.00 42.66 339 ILE A O 1
ATOM 2695 N N . ILE A 1 340 ? -8.585 -18.284 -2.054 1.00 33.19 340 ILE A N 1
ATOM 2696 C CA . ILE A 1 340 ? -8.425 -19.270 -0.992 1.00 33.19 340 ILE A CA 1
ATOM 2697 C C . ILE A 1 340 ? -9.115 -20.566 -1.428 1.00 33.19 340 ILE A C 1
ATOM 2699 O O . ILE A 1 340 ? -10.341 -20.629 -1.521 1.00 33.19 340 ILE A O 1
ATOM 2703 N N . GLY A 1 341 ? -8.301 -21.589 -1.686 1.00 28.69 341 GLY A N 1
ATOM 2704 C CA . GLY A 1 341 ? -8.702 -22.988 -1.810 1.00 28.69 341 GLY A CA 1
ATOM 2705 C C . GLY A 1 341 ? -7.938 -23.838 -0.814 1.00 28.69 341 GLY A C 1
ATOM 2706 O O . GLY A 1 341 ? -6.736 -23.534 -0.608 1.00 28.69 341 GLY A O 1
#

Foldseek 3Di:
DDDPPPPDDCVPDDAAEEEDDPPCQPLQRDRPPPVVVVVVVVVCVVVVHPYYDYAFAQSRPQQPHQAAAGAQQFWQDQDPPRPDTRFHHVLQVVLCVVPVLQAFAFPVGDGDRGHGDLLQQCPLSRPRRTPLPSNHDQDDPPDDAPNAAAGAHQLEHVSALWYPFQGVNVPADPPFLGTARQPRPSSQVVVCVQCVVVVHNVQGDDPFLDHRRDDQCNTQARRVVHVCPDPSNVSNLVSLLVSSLVSVLSNLVVVCVSCPPGNYAYEHEHEQSFAQPQPQRSSNCSSGSQPDGVVDGSCLSSVVSQVVSSYHYHYDDPVDDPVPDDPNGDSCVCVVDPSPD

pLDDT: mean 87.23, std 14.5, range [28.69, 98.94]